Protein AF-A0A4Q4D583-F1 (afdb_monomer_lite)

Sequence (291 aa):
MTTRAPAHPLGPVGSALDVLRRILGAGERWLMTDQHGLHGAAAARALSGGAVLGILITNFRQRDLLFGPASVWNKPMQDVALYWPPHLTASLGSTAFLFFYCAVILFALGWTLGWRSKITGPLMLVGNVAIIERIPVLGDQGDNILRVGLMLLMLMNVTEVWSLDARRRARHAPVTVEGAPSRGERVRAVLANAWHGQPVLPRWLANAVHNLGYLMLGFQLVLIYFSAGMFKTQGPLWQHGTGIYYPLQLQEYRPFPALTDLLVYSGIVVNVATYLTVFAQLIFPVALFLH

Secondary structure (DSSP, 8-state):
---PPP-----HHHHHHHHHHHHHHHHHHHHHSS---HHHHHHHHHHHHHHHHHHHHHTGGGHHHHTSTTGGGGHHHHTT--PSSTTTTTT--HHHHHHHHHHHHHHHHHHHHTSSHHHHHHHHHHHHHHHHTT-TTT--HHHHHHHHHHHHHHHS-TTSSSSHHHHHHHHSPPPPSTT-SSHHHHHHHHHHHHHHT---S-HHHHHHHHHHHHHHHHHHHHHHHHHHHHHHHHSHHHHTT-TTTTGGGSGGG-SSHHHHHHHHH-HHHHHHHHHHHHHHHHHHHHHHH--

Structure (mmCIF, N/CA/C/O backbone):
data_AF-A0A4Q4D583-F1
#
_entry.id   AF-A0A4Q4D583-F1
#
loop_
_atom_site.group_PDB
_atom_site.id
_atom_site.type_symbol
_atom_site.label_atom_id
_atom_site.label_alt_id
_atom_site.label_comp_id
_atom_site.label_asym_id
_atom_site.label_entity_id
_atom_site.label_seq_id
_atom_site.pdbx_PDB_ins_code
_atom_site.Cartn_x
_atom_site.Cartn_y
_atom_site.Cartn_z
_atom_site.occupancy
_atom_site.B_iso_or_equiv
_atom_site.auth_seq_id
_atom_site.auth_comp_id
_atom_site.auth_asym_id
_atom_site.auth_atom_id
_atom_site.pdbx_PDB_model_num
ATOM 1 N N . MET A 1 1 ? -65.382 -3.288 7.106 1.00 43.44 1 MET A N 1
ATOM 2 C CA . MET A 1 1 ? -64.906 -3.327 5.707 1.00 43.44 1 MET A CA 1
ATOM 3 C C . MET A 1 1 ? -64.415 -1.936 5.335 1.00 43.44 1 MET A C 1
ATOM 5 O O . MET A 1 1 ? -65.229 -1.079 5.032 1.00 43.44 1 MET A O 1
ATOM 9 N N . THR A 1 2 ? -63.113 -1.678 5.439 1.00 43.91 2 THR A N 1
ATOM 10 C CA . THR A 1 2 ? -62.490 -0.422 4.997 1.00 43.91 2 THR A CA 1
ATOM 11 C C . THR A 1 2 ? -61.684 -0.718 3.738 1.00 43.91 2 THR A C 1
ATOM 13 O O . THR A 1 2 ? -60.670 -1.412 3.759 1.00 43.91 2 THR A O 1
ATOM 16 N N . THR A 1 3 ? -62.213 -0.263 2.610 1.00 50.69 3 THR A N 1
ATOM 17 C CA . THR A 1 3 ? -61.646 -0.420 1.272 1.00 50.69 3 THR A CA 1
ATOM 18 C C . THR A 1 3 ? -60.332 0.353 1.169 1.00 50.69 3 THR A C 1
ATOM 20 O O . THR A 1 3 ? -60.322 1.581 1.242 1.00 50.69 3 THR A O 1
ATOM 23 N N . ARG A 1 4 ? -59.211 -0.358 1.000 1.00 47.22 4 ARG A N 1
ATOM 24 C CA . ARG A 1 4 ? -57.927 0.236 0.596 1.00 47.22 4 ARG A CA 1
ATOM 25 C C . ARG A 1 4 ? -58.101 0.814 -0.811 1.00 47.22 4 ARG A C 1
ATOM 27 O O . ARG A 1 4 ? -58.379 0.063 -1.742 1.00 47.22 4 ARG A O 1
ATOM 34 N N . ALA A 1 5 ? -57.961 2.129 -0.954 1.00 48.88 5 ALA A N 1
ATOM 35 C CA . ALA A 1 5 ? -57.930 2.780 -2.259 1.00 48.88 5 ALA A CA 1
ATOM 36 C C . ALA A 1 5 ? -56.753 2.231 -3.099 1.00 48.88 5 ALA A C 1
ATOM 38 O O . ALA A 1 5 ? -55.678 1.989 -2.537 1.00 48.88 5 ALA A O 1
ATOM 39 N N . PRO A 1 6 ? -56.926 2.016 -4.417 1.00 50.97 6 PRO A N 1
ATOM 40 C CA . PRO A 1 6 ? -55.841 1.576 -5.284 1.00 50.97 6 PRO A CA 1
ATOM 41 C C . PRO A 1 6 ? -54.772 2.671 -5.355 1.00 50.97 6 PRO A C 1
ATOM 43 O O . PRO A 1 6 ? -55.079 3.841 -5.584 1.00 50.97 6 PRO A O 1
ATOM 46 N N . ALA A 1 7 ? -53.512 2.294 -5.126 1.00 58.47 7 ALA A N 1
ATOM 47 C CA . ALA A 1 7 ? -52.377 3.192 -5.279 1.00 58.47 7 ALA A CA 1
ATOM 48 C C . ALA A 1 7 ? -52.363 3.728 -6.717 1.00 58.47 7 ALA A C 1
ATOM 50 O O . ALA A 1 7 ? -52.211 2.957 -7.666 1.00 58.47 7 ALA A O 1
ATOM 51 N N . HIS A 1 8 ? -52.560 5.038 -6.877 1.00 60.09 8 HIS A N 1
ATOM 52 C CA . HIS A 1 8 ? -52.410 5.698 -8.168 1.00 60.09 8 HIS A CA 1
ATOM 53 C C . HIS A 1 8 ? -51.009 5.387 -8.722 1.00 60.09 8 HIS A C 1
ATOM 55 O O . HIS A 1 8 ? -50.031 5.579 -7.992 1.00 60.09 8 HIS A O 1
ATOM 61 N N . PRO A 1 9 ? -50.879 4.920 -9.978 1.00 59.09 9 PRO A N 1
ATOM 62 C CA . PRO A 1 9 ? -49.575 4.744 -10.594 1.00 59.09 9 PRO A CA 1
ATOM 63 C C . PRO A 1 9 ? -48.894 6.110 -10.638 1.00 59.09 9 PRO A C 1
ATOM 65 O O . PRO A 1 9 ? -49.380 7.050 -11.270 1.00 59.09 9 PRO A O 1
ATOM 68 N N . LEU A 1 10 ? -47.796 6.230 -9.893 1.00 58.97 10 LEU A N 1
ATOM 69 C CA . LEU A 1 10 ? -46.941 7.403 -9.911 1.00 58.97 10 LEU A CA 1
ATOM 70 C C . LEU A 1 10 ? -46.548 7.674 -11.369 1.00 58.97 10 LEU A C 1
ATOM 72 O O . LEU A 1 10 ? -46.099 6.766 -12.067 1.00 58.97 10 LEU A O 1
ATOM 76 N N . GLY A 1 11 ? -46.727 8.913 -11.836 1.00 69.75 11 GLY A N 1
ATOM 77 C CA . GLY A 1 11 ? -46.258 9.316 -13.163 1.00 69.75 11 GLY A CA 1
ATOM 78 C C . GLY A 1 11 ? -44.756 9.029 -13.349 1.00 69.75 11 GLY A C 1
ATOM 79 O O . GLY A 1 11 ? -44.057 8.733 -12.377 1.00 69.75 11 GLY A O 1
ATOM 80 N N . PRO A 1 12 ? -44.210 9.158 -14.571 1.00 70.56 12 PRO A N 1
ATOM 81 C CA . PRO A 1 12 ? -42.823 8.785 -14.887 1.00 70.56 12 PRO A CA 1
ATOM 82 C C . PRO A 1 12 ? -41.777 9.396 -13.932 1.00 70.56 12 PRO A C 1
ATOM 84 O O . PRO A 1 12 ? -40.790 8.747 -13.592 1.00 70.56 12 PRO A O 1
ATOM 87 N N . VAL A 1 13 ? -42.038 10.601 -13.411 1.00 70.62 13 VAL A N 1
ATOM 88 C CA . VAL A 1 13 ? -41.204 11.271 -12.397 1.00 70.62 13 VAL A CA 1
ATOM 89 C C . VAL A 1 13 ? -41.208 10.540 -11.047 1.00 70.62 13 VAL A C 1
ATOM 91 O O . VAL A 1 13 ? -40.157 10.391 -10.430 1.00 70.62 13 VAL A O 1
ATOM 94 N N . GLY A 1 14 ? -42.357 10.041 -10.581 1.00 74.19 14 GLY A N 1
ATOM 95 C CA . GLY A 1 14 ? -42.431 9.298 -9.321 1.00 74.19 14 GLY A CA 1
ATOM 96 C C . GLY A 1 14 ? -41.784 7.913 -9.420 1.00 74.19 14 GLY A C 1
ATOM 97 O O . GLY A 1 14 ? -41.085 7.509 -8.497 1.00 74.19 14 GLY A O 1
ATOM 98 N N . SER A 1 15 ? -41.876 7.254 -10.583 1.00 81.31 15 SER A N 1
ATOM 99 C CA . SER A 1 15 ? -41.117 6.024 -10.852 1.00 81.31 15 SER A CA 1
ATOM 100 C C . SER A 1 15 ? -39.600 6.262 -10.837 1.00 81.31 15 SER A C 1
ATOM 102 O O . SER A 1 15 ? -38.858 5.439 -10.303 1.00 81.31 15 SER A O 1
ATOM 104 N N . ALA A 1 16 ? -39.120 7.379 -11.395 1.00 80.94 16 ALA A N 1
ATOM 105 C CA . ALA A 1 16 ? -37.697 7.726 -11.372 1.00 80.94 16 ALA A CA 1
ATOM 106 C C . ALA A 1 16 ? -37.194 8.026 -9.947 1.00 80.94 16 ALA A C 1
ATOM 108 O O . ALA A 1 16 ? -36.126 7.555 -9.553 1.00 80.94 16 ALA A O 1
ATOM 109 N N . LEU A 1 17 ? -37.981 8.754 -9.146 1.00 87.31 17 LEU A N 1
ATOM 110 C CA . LEU A 1 17 ? -37.662 9.033 -7.741 1.00 87.31 17 LEU A CA 1
ATOM 111 C C . LEU A 1 17 ? -37.644 7.761 -6.885 1.00 87.31 17 LEU A C 1
ATOM 113 O O . LEU A 1 17 ? -36.792 7.632 -6.007 1.00 87.31 17 LEU A O 1
ATOM 117 N N . ASP A 1 18 ? -38.530 6.803 -7.151 1.00 87.75 18 ASP A N 1
ATOM 118 C CA . ASP A 1 18 ? -38.540 5.519 -6.449 1.00 87.75 18 ASP A CA 1
ATOM 119 C C . ASP A 1 18 ? -37.316 4.667 -6.789 1.00 87.75 18 ASP A C 1
ATOM 121 O O . ASP A 1 18 ? -36.720 4.062 -5.895 1.00 87.75 18 ASP A O 1
ATOM 125 N N . VAL A 1 19 ? -36.893 4.650 -8.057 1.00 86.81 19 VAL A N 1
ATOM 126 C CA . VAL A 1 19 ? -35.637 4.003 -8.468 1.00 86.81 19 VAL A CA 1
ATOM 127 C C . VAL A 1 19 ? -34.448 4.663 -7.770 1.00 86.81 19 VAL A C 1
ATOM 129 O O . VAL A 1 19 ? -33.630 3.961 -7.176 1.00 86.81 19 VAL A O 1
ATOM 132 N N . LEU A 1 20 ? -34.387 5.997 -7.747 1.00 89.44 20 LEU A N 1
ATOM 133 C CA . LEU A 1 20 ? -33.326 6.736 -7.062 1.00 89.44 20 LEU A CA 1
ATOM 134 C C . LEU A 1 20 ? -33.288 6.413 -5.561 1.00 89.44 20 LEU A C 1
ATOM 136 O O . LEU A 1 20 ? -32.229 6.103 -5.024 1.00 89.44 20 LEU A O 1
ATOM 140 N N . ARG A 1 21 ? -34.439 6.416 -4.880 1.00 91.69 21 ARG A N 1
ATOM 141 C CA . ARG A 1 21 ? -34.541 6.064 -3.453 1.00 91.69 21 ARG A CA 1
ATOM 142 C C . ARG A 1 21 ? -34.115 4.627 -3.180 1.00 91.69 21 ARG A C 1
ATOM 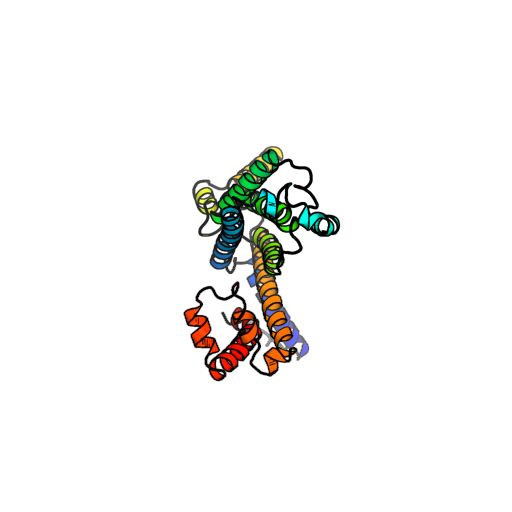144 O O . ARG A 1 21 ? -33.461 4.372 -2.173 1.00 91.69 21 ARG A O 1
ATOM 151 N N . ARG A 1 22 ? -34.451 3.688 -4.069 1.00 91.00 22 ARG A N 1
ATOM 152 C CA . ARG A 1 22 ? -34.004 2.291 -3.962 1.00 91.00 22 ARG A CA 1
ATOM 153 C C . ARG A 1 22 ? -32.491 2.178 -4.092 1.00 91.00 22 ARG A C 1
ATOM 155 O O . ARG A 1 22 ? -31.889 1.483 -3.280 1.00 91.00 22 ARG A O 1
ATOM 162 N N . ILE A 1 23 ? -31.893 2.870 -5.063 1.00 90.25 23 ILE A N 1
ATOM 163 C CA . ILE A 1 23 ? -30.439 2.892 -5.273 1.00 90.25 23 ILE A CA 1
ATOM 164 C C . ILE A 1 23 ? -29.738 3.525 -4.070 1.00 90.25 23 ILE A C 1
ATOM 166 O O . ILE A 1 23 ? -28.832 2.917 -3.509 1.00 90.25 23 ILE A O 1
ATOM 170 N N . LEU A 1 24 ? -30.192 4.699 -3.625 1.00 90.62 24 LEU A N 1
ATOM 171 C CA . LEU A 1 24 ? -29.626 5.389 -2.464 1.00 90.62 24 LEU A CA 1
ATOM 172 C C . LEU A 1 24 ? -29.742 4.542 -1.194 1.00 90.62 24 LEU A C 1
ATOM 174 O O . LEU A 1 24 ? -28.753 4.366 -0.492 1.00 90.62 24 LEU A O 1
ATOM 178 N N . GLY A 1 25 ? -30.908 3.943 -0.939 1.00 90.38 25 GLY A N 1
ATOM 179 C CA . GLY A 1 25 ? -31.104 3.069 0.216 1.00 90.38 25 GLY A CA 1
ATOM 180 C C . GLY A 1 25 ? -30.293 1.772 0.136 1.00 90.38 25 GLY A C 1
ATOM 181 O O . GLY A 1 25 ? -29.870 1.247 1.162 1.00 90.38 25 GLY A O 1
ATOM 182 N N . ALA A 1 26 ? -30.054 1.236 -1.064 1.00 89.12 26 ALA A N 1
ATOM 183 C CA . ALA A 1 26 ? -29.147 0.105 -1.248 1.00 89.12 26 ALA A CA 1
ATOM 184 C C . ALA A 1 26 ? -27.693 0.504 -0.965 1.00 89.12 26 ALA A C 1
ATOM 186 O O . ALA A 1 26 ? -27.006 -0.220 -0.248 1.00 89.12 26 ALA A O 1
ATOM 187 N N . GLY A 1 27 ? -27.258 1.667 -1.457 1.00 88.88 27 GLY A N 1
ATOM 188 C CA . GLY A 1 27 ? -25.930 2.217 -1.194 1.00 88.88 27 GLY A CA 1
ATOM 189 C C . GLY A 1 27 ? -25.696 2.510 0.287 1.00 88.88 27 GLY A C 1
ATOM 190 O O . GLY A 1 27 ? -24.664 2.127 0.825 1.00 88.88 27 GLY A O 1
ATOM 191 N N . GLU A 1 28 ? -26.669 3.110 0.974 1.00 91.19 28 GLU A N 1
ATOM 192 C CA . GLU A 1 28 ? -26.612 3.362 2.419 1.00 91.19 28 GLU A CA 1
ATOM 193 C C . GLU A 1 28 ? -26.471 2.058 3.209 1.00 91.19 28 GLU A C 1
ATOM 195 O O . GLU A 1 28 ? -25.580 1.933 4.051 1.00 91.19 28 GLU A O 1
ATOM 200 N N . ARG A 1 29 ? -27.301 1.053 2.899 1.00 90.75 29 ARG A N 1
ATOM 201 C CA . ARG A 1 29 ? -27.217 -0.258 3.554 1.00 90.75 29 ARG A CA 1
ATOM 202 C C . ARG A 1 29 ? -25.874 -0.929 3.301 1.00 90.75 29 ARG A C 1
ATOM 204 O O . ARG A 1 29 ? -25.269 -1.404 4.258 1.00 90.75 29 ARG A O 1
ATOM 211 N N . TRP A 1 30 ? -25.402 -0.943 2.057 1.00 92.38 30 TRP A N 1
ATOM 212 C CA . TRP A 1 30 ? -24.101 -1.511 1.7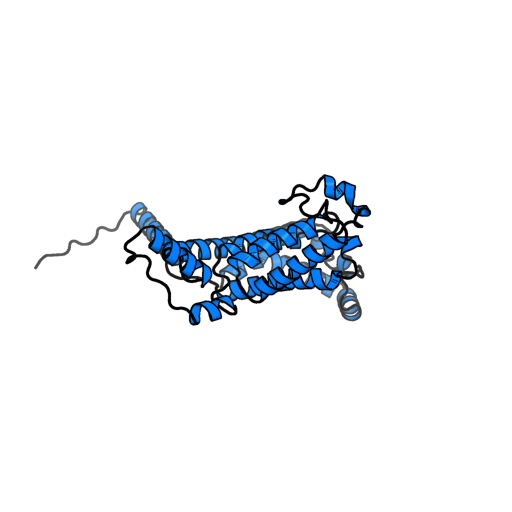08 1.00 92.38 30 TRP A CA 1
ATOM 213 C C . TRP A 1 30 ? -22.964 -0.799 2.451 1.00 92.38 30 TRP A C 1
ATOM 215 O O . TRP A 1 30 ? -22.067 -1.437 2.988 1.00 92.38 30 TRP A O 1
ATOM 225 N N . LEU A 1 31 ? -23.032 0.530 2.563 1.00 91.88 31 LEU A N 1
ATOM 226 C CA . LEU A 1 31 ? -21.994 1.321 3.212 1.00 91.88 31 LEU A CA 1
ATOM 227 C C . LEU A 1 31 ? -21.984 1.143 4.738 1.00 91.88 31 LEU A C 1
ATOM 229 O O . LEU A 1 31 ? -20.905 1.082 5.323 1.00 91.88 31 LEU A O 1
ATOM 233 N N . MET A 1 32 ? -23.148 1.072 5.389 1.00 92.62 32 MET A N 1
ATOM 234 C CA . MET A 1 32 ? -23.251 1.186 6.851 1.00 92.62 32 MET A CA 1
ATOM 235 C C . MET A 1 32 ? -23.501 -0.133 7.599 1.00 92.62 32 MET A C 1
ATOM 237 O O . MET A 1 32 ? -23.255 -0.183 8.807 1.00 92.62 32 MET A O 1
ATOM 241 N N . THR A 1 33 ? -23.985 -1.190 6.941 1.00 89.38 33 THR A N 1
ATOM 242 C CA . THR A 1 33 ? -24.481 -2.394 7.645 1.00 89.38 33 THR A CA 1
ATOM 243 C C . THR A 1 33 ? -23.373 -3.393 7.955 1.00 89.38 33 THR A C 1
ATOM 245 O O . THR A 1 33 ? -23.144 -3.697 9.124 1.00 89.38 33 THR A O 1
ATOM 248 N N . ASP A 1 34 ? -22.656 -3.847 6.927 1.00 89.38 34 ASP A N 1
ATOM 249 C CA . ASP A 1 34 ? -21.635 -4.891 7.026 1.00 89.38 34 ASP A CA 1
ATOM 250 C C . ASP A 1 34 ? -20.301 -4.409 6.459 1.00 89.38 34 ASP A C 1
ATOM 252 O O . ASP A 1 34 ? -20.247 -3.493 5.643 1.00 89.38 34 ASP A O 1
ATOM 256 N N . GLN A 1 35 ? -19.204 -5.020 6.907 1.00 92.00 35 GLN A N 1
ATOM 257 C CA . GLN A 1 35 ? -17.867 -4.740 6.384 1.00 92.00 35 GLN A CA 1
ATOM 258 C C . GLN A 1 35 ? -17.541 -5.671 5.213 1.00 92.00 35 GLN A C 1
ATOM 260 O O . GLN A 1 35 ? -17.638 -6.893 5.341 1.00 92.00 35 GLN A O 1
ATOM 265 N N . HIS A 1 36 ? -17.107 -5.105 4.088 1.00 91.75 36 HIS A N 1
ATOM 266 C CA . HIS A 1 36 ? -16.815 -5.856 2.867 1.00 91.75 36 HIS A CA 1
ATOM 267 C C . HIS A 1 36 ? -15.307 -6.051 2.637 1.00 91.75 36 HIS A C 1
ATOM 269 O O . HIS A 1 36 ? -14.484 -5.194 2.937 1.00 91.75 36 HIS A O 1
ATOM 275 N N . GLY A 1 37 ? -14.919 -7.202 2.078 1.00 92.94 37 GLY A N 1
ATOM 276 C CA . GLY A 1 37 ? -13.531 -7.431 1.656 1.00 92.94 37 GLY A CA 1
ATOM 277 C C . GLY A 1 37 ? -12.511 -7.614 2.790 1.00 92.94 37 GLY A C 1
ATOM 278 O O . GLY A 1 37 ? -11.319 -7.415 2.568 1.00 92.94 37 GLY A O 1
ATOM 279 N N . LEU A 1 38 ? -12.936 -8.033 3.989 1.00 95.31 38 LEU A N 1
ATOM 280 C CA . LEU A 1 38 ? -12.068 -8.183 5.173 1.00 95.31 38 LEU A CA 1
ATOM 281 C C . LEU A 1 38 ? -10.830 -9.070 4.940 1.00 95.31 38 LEU A C 1
ATOM 283 O O . LEU A 1 38 ? -9.729 -8.731 5.374 1.00 95.31 38 LEU A O 1
ATOM 287 N N . HIS A 1 39 ? -10.989 -10.186 4.223 1.00 95.56 39 HIS A N 1
ATOM 288 C CA . HIS A 1 39 ? -9.875 -11.078 3.879 1.00 95.56 39 HIS A CA 1
ATOM 289 C C . HIS A 1 39 ? -8.895 -10.416 2.906 1.00 95.56 39 HIS A C 1
ATOM 291 O O . HIS A 1 39 ? -7.684 -10.489 3.107 1.00 95.56 39 HIS A O 1
ATOM 297 N N . GLY A 1 40 ? -9.415 -9.708 1.897 1.00 94.69 40 GLY A N 1
ATOM 298 C CA . GLY A 1 40 ? -8.601 -8.925 0.969 1.00 94.69 40 GLY A CA 1
ATOM 299 C C . GLY A 1 40 ? -7.838 -7.810 1.685 1.00 94.69 40 GLY A C 1
ATOM 300 O O . GLY A 1 40 ? -6.645 -7.642 1.460 1.00 94.69 40 GLY A O 1
ATOM 301 N N . ALA A 1 41 ? -8.482 -7.112 2.623 1.00 95.88 41 ALA A N 1
ATOM 302 C CA . ALA A 1 41 ? -7.854 -6.078 3.443 1.00 95.88 41 ALA A CA 1
ATOM 303 C C . ALA A 1 41 ? -6.727 -6.640 4.332 1.00 95.88 41 ALA A C 1
ATOM 305 O O . ALA A 1 41 ? -5.655 -6.039 4.440 1.00 95.88 41 ALA A O 1
ATOM 306 N N . ALA A 1 42 ? -6.931 -7.813 4.939 1.00 97.00 42 ALA A N 1
ATOM 307 C CA . ALA A 1 42 ? -5.904 -8.489 5.729 1.00 97.00 42 ALA A CA 1
ATOM 308 C C . ALA A 1 42 ? -4.730 -8.979 4.868 1.00 97.00 42 ALA A C 1
ATOM 310 O O . ALA A 1 42 ? -3.575 -8.828 5.272 1.00 97.00 42 ALA A O 1
ATOM 311 N N . ALA A 1 43 ? -5.009 -9.517 3.677 1.00 97.06 43 ALA A N 1
ATOM 312 C CA . ALA A 1 43 ? -3.983 -9.903 2.713 1.00 97.06 43 ALA A CA 1
ATOM 313 C C . ALA A 1 43 ? -3.186 -8.682 2.230 1.00 97.06 43 ALA A C 1
ATOM 315 O O . ALA A 1 43 ? -1.961 -8.701 2.275 1.00 97.06 43 ALA A O 1
ATOM 316 N N . ALA A 1 44 ? -3.859 -7.587 1.868 1.00 96.44 44 ALA A N 1
ATOM 317 C CA . ALA A 1 44 ? -3.225 -6.337 1.455 1.00 96.44 44 ALA A CA 1
ATOM 318 C C . ALA A 1 44 ? -2.330 -5.750 2.558 1.00 96.44 44 ALA A C 1
ATOM 320 O O . ALA A 1 44 ? -1.221 -5.297 2.277 1.00 96.44 44 ALA A O 1
ATOM 321 N N . ARG A 1 45 ? -2.749 -5.818 3.830 1.00 97.44 45 ARG A N 1
ATOM 322 C CA . ARG A 1 45 ? -1.900 -5.462 4.980 1.00 97.44 45 ARG A CA 1
ATOM 323 C C . ARG A 1 45 ? -0.641 -6.330 5.049 1.00 97.44 45 ARG A C 1
ATOM 325 O O . ARG A 1 45 ? 0.454 -5.793 5.186 1.00 97.44 45 ARG A O 1
ATOM 332 N N . ALA A 1 46 ? -0.784 -7.652 4.967 1.00 97.69 46 ALA A N 1
ATOM 333 C CA . ALA A 1 46 ? 0.353 -8.567 5.041 1.00 97.69 46 ALA A CA 1
ATOM 334 C C . ALA A 1 46 ? 1.321 -8.381 3.859 1.00 97.69 46 ALA A C 1
ATOM 336 O O . ALA A 1 46 ? 2.527 -8.305 4.071 1.00 97.69 46 ALA A O 1
ATOM 337 N N . LEU A 1 47 ? 0.800 -8.240 2.638 1.00 97.00 47 LEU A N 1
ATOM 338 C CA . LEU A 1 47 ? 1.591 -8.034 1.423 1.00 97.00 47 LEU A CA 1
ATOM 339 C C . LEU A 1 47 ? 2.310 -6.683 1.423 1.00 97.00 47 LEU A C 1
ATOM 341 O O . LEU A 1 47 ? 3.502 -6.640 1.147 1.00 97.00 47 LEU A O 1
ATOM 345 N N . SER A 1 48 ? 1.622 -5.593 1.779 1.00 96.62 48 SER A N 1
ATOM 346 C CA . SER A 1 48 ? 2.244 -4.262 1.862 1.00 96.62 48 SER A CA 1
ATOM 347 C C . SER A 1 48 ? 3.343 -4.208 2.923 1.00 96.62 48 SER A C 1
ATOM 349 O O . SER A 1 48 ? 4.426 -3.695 2.660 1.00 96.62 48 SER A O 1
ATOM 351 N N . GLY A 1 49 ? 3.103 -4.796 4.099 1.00 97.12 49 GLY A N 1
ATOM 352 C CA . GLY A 1 49 ? 4.127 -4.926 5.131 1.00 97.12 49 GLY A CA 1
ATOM 353 C C . GLY A 1 49 ? 5.304 -5.778 4.680 1.00 97.12 49 GLY A C 1
ATOM 354 O O . GLY A 1 49 ? 6.445 -5.358 4.838 1.00 97.12 49 GLY A O 1
ATOM 355 N N . GLY A 1 50 ? 5.023 -6.932 4.072 1.00 97.50 50 GLY A N 1
ATOM 356 C CA . GLY A 1 50 ? 6.027 -7.852 3.550 1.00 97.50 50 GLY A CA 1
ATOM 357 C C . GLY A 1 50 ? 6.879 -7.238 2.441 1.00 97.50 50 GLY A C 1
ATOM 358 O O . GLY A 1 50 ? 8.083 -7.465 2.426 1.00 97.50 50 GLY A O 1
ATOM 359 N N . ALA A 1 51 ? 6.293 -6.417 1.566 1.00 95.44 51 ALA A N 1
ATOM 360 C CA . ALA A 1 51 ? 7.019 -5.690 0.527 1.00 95.44 51 ALA A CA 1
ATOM 361 C C . ALA A 1 51 ? 8.028 -4.700 1.130 1.00 95.44 51 ALA A C 1
ATOM 363 O O . ALA A 1 51 ? 9.210 -4.756 0.793 1.00 95.44 51 ALA A O 1
ATOM 364 N N . VAL A 1 52 ? 7.595 -3.867 2.087 1.00 95.62 52 VAL A N 1
ATOM 365 C CA . VAL A 1 52 ? 8.489 -2.945 2.817 1.00 95.62 52 VAL A CA 1
ATOM 366 C C . VAL A 1 52 ? 9.588 -3.725 3.540 1.00 95.62 52 VAL A C 1
ATOM 368 O O . VAL A 1 52 ? 10.765 -3.391 3.438 1.00 95.62 52 VAL A O 1
ATOM 371 N N . LEU A 1 53 ? 9.226 -4.805 4.235 1.00 97.06 53 LEU A N 1
ATOM 372 C CA . LEU A 1 53 ? 10.172 -5.681 4.930 1.00 97.06 53 LEU A CA 1
ATOM 373 C C . LEU A 1 53 ? 11.212 -6.273 3.974 1.00 97.06 53 LEU A C 1
ATOM 375 O O . LEU A 1 53 ? 12.402 -6.256 4.281 1.00 97.06 53 LEU A O 1
ATOM 379 N N . GLY A 1 54 ? 10.761 -6.772 2.823 1.00 95.56 54 GLY A N 1
ATOM 380 C CA . GLY A 1 54 ? 11.598 -7.347 1.779 1.00 95.56 54 GLY A CA 1
ATOM 381 C C . GLY A 1 54 ? 12.625 -6.339 1.288 1.00 95.56 54 GLY A C 1
ATOM 382 O O . GLY A 1 54 ? 13.818 -6.608 1.396 1.00 95.56 54 GLY A O 1
ATOM 383 N N . ILE A 1 55 ? 12.173 -5.153 0.866 1.00 93.00 55 ILE A N 1
ATOM 384 C CA . ILE A 1 55 ? 13.046 -4.062 0.410 1.00 93.00 55 ILE A CA 1
ATOM 385 C C . ILE A 1 55 ? 14.076 -3.706 1.487 1.00 93.00 55 ILE A C 1
ATOM 387 O O . ILE A 1 55 ? 15.265 -3.579 1.192 1.00 93.00 55 ILE A O 1
ATOM 391 N N . LEU A 1 56 ? 13.656 -3.569 2.746 1.00 95.06 56 LEU A N 1
ATOM 392 C CA . LEU A 1 56 ? 14.570 -3.168 3.812 1.00 95.06 56 LEU A CA 1
ATOM 393 C C . LEU A 1 56 ? 15.596 -4.262 4.147 1.00 95.06 56 LEU A C 1
ATOM 395 O O . LEU A 1 56 ? 16.771 -3.957 4.370 1.00 95.06 56 LEU A O 1
ATOM 399 N N . ILE A 1 57 ? 15.193 -5.532 4.166 1.00 96.81 57 ILE A N 1
ATOM 400 C CA . ILE A 1 57 ? 16.097 -6.650 4.465 1.00 96.81 57 ILE A CA 1
ATOM 401 C C . ILE A 1 57 ? 17.097 -6.866 3.330 1.00 96.81 57 ILE A C 1
ATOM 403 O O . ILE A 1 57 ? 18.296 -6.974 3.596 1.00 96.81 57 ILE A O 1
ATOM 407 N N . THR A 1 58 ? 16.646 -6.898 2.073 1.00 94.88 58 THR A N 1
ATOM 408 C CA . THR A 1 58 ? 17.530 -7.144 0.921 1.00 94.88 58 THR A CA 1
ATOM 409 C C . THR A 1 58 ? 18.594 -6.062 0.790 1.00 94.88 58 THR A C 1
ATOM 411 O O . THR A 1 58 ? 19.728 -6.343 0.411 1.00 94.88 58 THR A O 1
ATOM 414 N N . ASN A 1 59 ? 18.258 -4.829 1.170 1.00 94.00 59 ASN A N 1
ATOM 415 C CA . ASN A 1 59 ? 19.150 -3.679 1.079 1.00 94.00 59 ASN A CA 1
ATOM 416 C C . ASN A 1 59 ? 19.921 -3.378 2.373 1.00 94.00 59 ASN A C 1
ATOM 418 O O . ASN A 1 59 ? 20.671 -2.406 2.422 1.00 94.00 59 ASN A O 1
ATOM 422 N N . PHE A 1 60 ? 19.812 -4.211 3.414 1.00 95.69 60 PHE A N 1
ATOM 423 C CA . PHE A 1 60 ? 20.365 -3.909 4.740 1.00 95.69 60 PHE A CA 1
ATOM 424 C C . PHE A 1 60 ? 21.878 -3.630 4.734 1.00 95.69 60 PHE A C 1
ATOM 426 O O . PHE A 1 60 ? 22.362 -2.751 5.454 1.00 95.69 60 PHE A O 1
ATOM 433 N N . ARG A 1 61 ? 22.639 -4.362 3.906 1.00 95.25 61 ARG A N 1
ATOM 434 C CA . ARG A 1 61 ? 24.099 -4.189 3.780 1.00 95.25 61 ARG A CA 1
ATOM 435 C C . ARG A 1 61 ? 24.480 -2.872 3.109 1.00 95.25 61 ARG A C 1
ATOM 437 O O . ARG A 1 61 ? 25.461 -2.258 3.506 1.00 95.25 61 ARG A O 1
ATOM 444 N N . GLN A 1 62 ? 23.687 -2.437 2.135 1.00 93.25 62 GLN A N 1
ATOM 445 C CA . GLN A 1 62 ? 23.922 -1.233 1.336 1.00 93.25 62 GLN A CA 1
ATOM 446 C C . GLN A 1 62 ? 23.082 -0.029 1.787 1.00 93.25 62 GLN A C 1
ATOM 448 O O . GLN A 1 62 ? 23.065 1.003 1.121 1.00 93.25 62 GLN A O 1
ATOM 453 N N . ARG A 1 63 ? 22.418 -0.127 2.947 1.00 93.50 63 ARG A N 1
ATOM 454 C CA . ARG A 1 63 ? 21.491 0.890 3.466 1.00 93.50 63 ARG A CA 1
ATOM 455 C C . ARG A 1 63 ? 22.101 2.289 3.540 1.00 93.50 63 ARG A C 1
ATOM 457 O O . ARG A 1 63 ? 21.399 3.251 3.274 1.00 93.50 63 ARG A O 1
ATOM 464 N N . ASP A 1 64 ? 23.383 2.405 3.895 1.00 91.94 64 ASP A N 1
ATOM 465 C CA . ASP A 1 64 ? 24.029 3.706 4.089 1.00 91.94 64 ASP A CA 1
ATOM 466 C C . ASP A 1 64 ? 24.309 4.391 2.748 1.00 91.94 64 ASP A C 1
ATOM 468 O O . ASP A 1 64 ? 24.148 5.605 2.641 1.00 91.94 64 ASP A O 1
ATOM 472 N N . LEU A 1 65 ? 24.662 3.600 1.729 1.00 91.12 65 LEU A N 1
ATOM 473 C CA . LEU A 1 65 ? 24.886 4.058 0.359 1.00 91.12 65 LEU A CA 1
ATOM 474 C C . LEU A 1 65 ? 23.573 4.437 -0.328 1.00 91.12 65 LEU A C 1
ATOM 476 O O . LEU A 1 65 ? 23.518 5.438 -1.035 1.00 91.12 65 LEU A O 1
ATOM 480 N N . LEU A 1 66 ? 22.530 3.632 -0.127 1.00 88.75 66 LEU A N 1
ATOM 481 C CA . LEU A 1 66 ? 21.224 3.848 -0.737 1.00 88.75 66 LEU A CA 1
ATOM 482 C C . LEU A 1 66 ? 20.453 4.952 -0.008 1.00 88.75 66 LEU A C 1
ATOM 484 O O . LEU A 1 66 ? 20.163 5.994 -0.579 1.00 88.75 66 LEU A O 1
ATOM 488 N N . PHE A 1 67 ? 20.152 4.751 1.269 1.00 88.62 67 PHE A N 1
ATOM 489 C CA . PHE A 1 67 ? 19.171 5.551 2.005 1.00 88.62 67 PHE A CA 1
ATOM 490 C C . PHE A 1 67 ? 19.769 6.372 3.148 1.00 88.62 67 PHE A C 1
ATOM 492 O O . PHE A 1 67 ? 19.065 7.155 3.780 1.00 88.62 67 PHE A O 1
ATOM 499 N N . GLY A 1 68 ? 21.028 6.132 3.502 1.00 88.94 68 GLY A N 1
ATOM 500 C CA . GLY A 1 68 ? 21.652 6.697 4.690 1.00 88.94 68 GLY A CA 1
ATOM 501 C C . GLY A 1 68 ? 22.565 7.883 4.390 1.00 88.94 68 GLY A C 1
ATOM 502 O O . GLY A 1 68 ? 22.452 8.524 3.344 1.00 88.94 68 GLY A O 1
ATOM 503 N N . PRO A 1 69 ? 23.491 8.202 5.303 1.00 88.50 69 PRO A N 1
ATOM 504 C CA . PRO A 1 69 ? 24.349 9.384 5.193 1.00 88.50 69 PRO A CA 1
ATOM 505 C C . PRO A 1 69 ? 25.330 9.341 4.015 1.00 88.50 69 PRO A C 1
ATOM 507 O O . PRO A 1 69 ? 25.798 10.387 3.577 1.00 88.50 69 PRO A O 1
ATOM 510 N N . ALA A 1 70 ? 25.637 8.147 3.495 1.00 89.62 70 ALA A N 1
ATOM 511 C CA . ALA A 1 70 ? 26.528 7.969 2.350 1.00 89.62 70 ALA A CA 1
ATOM 512 C C . ALA A 1 70 ? 25.804 8.085 0.992 1.00 89.62 70 ALA A C 1
ATOM 514 O O . ALA A 1 70 ? 26.451 7.991 -0.050 1.00 89.62 70 ALA A O 1
ATOM 515 N N . SER A 1 71 ? 24.497 8.376 0.974 1.00 87.50 71 SER A N 1
ATOM 516 C CA . SER A 1 71 ? 23.699 8.633 -0.241 1.00 87.50 71 SER A CA 1
ATOM 517 C C . SER A 1 71 ? 23.961 10.004 -0.895 1.00 87.50 71 SER A C 1
ATOM 519 O O . SER A 1 71 ? 23.103 10.572 -1.569 1.00 87.50 71 SER A O 1
ATOM 521 N N . VAL A 1 72 ? 25.172 10.549 -0.724 1.00 84.50 72 VAL A N 1
ATOM 522 C CA . VAL A 1 72 ? 25.580 11.884 -1.205 1.00 84.50 72 VAL A CA 1
ATOM 523 C C . VAL A 1 72 ? 25.460 12.045 -2.720 1.00 84.50 72 VAL A C 1
ATOM 525 O O . VAL A 1 72 ? 25.252 13.154 -3.205 1.00 84.50 72 VAL A O 1
ATOM 528 N N . TRP A 1 73 ? 25.539 10.938 -3.459 1.00 85.94 73 TRP A N 1
ATOM 529 C CA . TRP A 1 73 ? 25.382 10.887 -4.911 1.00 85.94 73 TRP A CA 1
ATOM 530 C C . TRP A 1 73 ? 23.997 11.349 -5.381 1.00 85.94 73 TRP A C 1
ATOM 532 O O . TRP A 1 73 ? 23.859 11.800 -6.513 1.00 85.94 73 TRP A O 1
ATOM 542 N N . ASN A 1 74 ? 22.986 11.281 -4.511 1.00 84.12 74 ASN A N 1
ATOM 543 C CA . ASN A 1 74 ? 21.611 11.647 -4.828 1.00 84.12 74 ASN A CA 1
ATOM 544 C C . ASN A 1 74 ? 21.184 13.005 -4.234 1.00 84.12 74 ASN A C 1
ATOM 546 O O . ASN A 1 74 ? 20.021 13.401 -4.322 1.00 84.12 74 ASN A O 1
ATOM 550 N N . LYS A 1 75 ? 22.115 13.742 -3.616 1.00 84.06 75 LYS A N 1
ATOM 551 C CA . LYS A 1 75 ? 21.813 14.971 -2.869 1.00 84.06 75 LYS A CA 1
ATOM 552 C C . LYS A 1 75 ? 21.036 16.037 -3.665 1.00 84.06 75 LYS A C 1
ATOM 554 O O . LYS A 1 75 ? 20.049 16.525 -3.121 1.00 84.06 75 LYS A O 1
ATOM 559 N N . PRO A 1 76 ? 21.356 16.336 -4.943 1.00 86.00 76 PRO A N 1
ATOM 560 C CA . PRO A 1 76 ? 20.595 17.331 -5.705 1.00 86.00 76 PRO A CA 1
ATOM 561 C C . PRO A 1 76 ? 19.105 16.988 -5.839 1.00 86.00 76 PRO A C 1
ATOM 563 O O . PRO A 1 76 ? 18.266 17.881 -5.877 1.00 86.00 76 PRO A O 1
ATOM 566 N N . MET A 1 77 ? 18.764 15.696 -5.877 1.00 82.31 77 MET A N 1
ATOM 567 C CA . MET A 1 77 ? 17.382 15.226 -5.980 1.00 82.31 77 MET A CA 1
ATOM 568 C C . MET A 1 77 ? 16.701 15.150 -4.613 1.00 82.31 77 MET A C 1
ATOM 570 O O . MET A 1 77 ? 15.498 15.375 -4.523 1.00 82.31 77 MET A O 1
ATOM 574 N N . GLN A 1 78 ? 17.459 14.882 -3.546 1.00 81.38 78 GLN A N 1
ATOM 575 C CA . GLN A 1 78 ? 16.955 14.969 -2.171 1.00 81.38 78 GLN A CA 1
ATOM 576 C C . GLN A 1 78 ? 16.553 16.405 -1.805 1.00 81.38 78 GLN A C 1
ATOM 578 O O . GLN A 1 78 ? 15.549 16.593 -1.123 1.00 81.38 78 GLN A O 1
ATOM 583 N N . ASP A 1 79 ? 17.298 17.407 -2.278 1.00 81.00 79 ASP A N 1
ATOM 584 C CA . ASP A 1 79 ? 17.057 18.822 -1.963 1.00 81.00 79 ASP A CA 1
ATOM 585 C C . ASP A 1 79 ? 15.778 19.379 -2.620 1.00 81.00 79 ASP A C 1
ATOM 587 O O . ASP A 1 79 ? 15.227 20.378 -2.160 1.00 81.00 79 ASP A O 1
ATOM 591 N N . VAL A 1 80 ? 15.275 18.720 -3.670 1.00 79.69 80 VAL A N 1
ATOM 592 C CA . VAL A 1 80 ? 14.029 19.090 -4.370 1.00 79.69 80 VAL A CA 1
ATOM 593 C C . VAL A 1 80 ? 12.863 18.141 -4.071 1.00 79.69 80 VAL A C 1
ATOM 595 O O . VAL A 1 80 ? 11.792 18.276 -4.664 1.00 79.69 80 VAL A O 1
ATOM 598 N N . ALA A 1 81 ? 13.043 17.169 -3.172 1.00 75.00 81 ALA A N 1
ATOM 599 C CA . ALA A 1 81 ? 12.000 16.211 -2.824 1.00 75.00 81 ALA A CA 1
ATOM 600 C C . ALA A 1 81 ? 10.854 16.898 -2.055 1.00 75.00 81 ALA A C 1
ATOM 602 O O . ALA A 1 81 ? 11.054 17.483 -0.993 1.00 75.00 81 ALA A O 1
ATOM 603 N N . LEU A 1 82 ? 9.628 16.800 -2.579 1.00 74.38 82 LEU A N 1
ATOM 604 C CA . LEU A 1 82 ? 8.439 17.486 -2.040 1.00 74.38 82 LEU A CA 1
ATOM 605 C C . LEU A 1 82 ? 7.596 16.625 -1.084 1.00 74.38 82 LEU A C 1
ATOM 607 O O . LEU A 1 82 ? 6.522 17.042 -0.646 1.00 74.38 82 LEU A O 1
ATOM 611 N N . TYR A 1 83 ? 8.032 15.405 -0.780 1.00 73.88 83 TYR A N 1
ATOM 612 C CA . TYR A 1 83 ? 7.207 14.442 -0.061 1.00 73.88 83 TYR A CA 1
ATOM 613 C C . TYR A 1 83 ? 7.308 14.565 1.463 1.00 73.88 83 TYR A C 1
ATOM 615 O O . TYR A 1 83 ? 8.369 14.801 2.037 1.00 73.88 83 TYR A O 1
ATOM 623 N N . TRP A 1 84 ? 6.167 14.367 2.128 1.00 70.06 84 TRP A N 1
ATOM 624 C CA . TRP A 1 84 ? 6.034 14.464 3.580 1.00 70.06 84 TRP A CA 1
ATOM 625 C C . TRP A 1 84 ? 6.185 13.101 4.285 1.00 70.06 84 TRP A C 1
ATOM 627 O O . TRP A 1 84 ? 5.513 12.153 3.872 1.00 70.06 84 TRP A O 1
ATOM 637 N N . PRO A 1 85 ? 6.947 12.994 5.397 1.00 71.12 85 PRO A N 1
ATOM 638 C CA . PRO A 1 85 ? 7.670 14.071 6.078 1.00 71.12 85 PRO A CA 1
ATOM 639 C C . PRO A 1 85 ? 9.047 14.336 5.449 1.00 71.12 85 PRO A C 1
ATOM 641 O O . PRO A 1 85 ? 9.851 13.406 5.335 1.00 71.12 85 PRO A O 1
ATOM 644 N N . PRO A 1 86 ? 9.358 15.592 5.090 1.00 64.38 86 PRO A N 1
ATOM 645 C CA . PRO A 1 86 ? 10.615 15.903 4.436 1.00 64.38 86 PRO A CA 1
ATOM 646 C C . PRO A 1 86 ? 11.775 15.767 5.434 1.00 64.38 86 PRO A C 1
ATOM 648 O O . PRO A 1 86 ? 11.673 16.165 6.595 1.00 64.38 86 PRO A O 1
ATOM 651 N N . HIS A 1 87 ? 12.892 15.202 4.975 1.00 74.31 87 HIS A N 1
ATOM 652 C CA . HIS A 1 87 ? 14.197 15.242 5.650 1.00 74.31 87 HIS A CA 1
ATOM 653 C C . HIS A 1 87 ? 14.289 14.648 7.072 1.00 74.31 87 HIS A C 1
ATOM 655 O O . HIS A 1 87 ? 15.280 14.896 7.759 1.00 74.31 87 HIS A O 1
ATOM 661 N N . LEU A 1 88 ? 13.340 13.810 7.513 1.00 84.44 88 LEU A N 1
ATOM 662 C CA . LEU A 1 88 ? 13.357 13.212 8.862 1.00 84.44 88 LEU A CA 1
ATOM 663 C C . LEU A 1 88 ? 14.676 12.486 9.186 1.00 84.44 88 LEU A C 1
ATOM 665 O O . LEU A 1 88 ? 15.144 12.498 10.321 1.00 84.44 88 LEU A O 1
ATOM 669 N N . THR A 1 89 ? 15.282 11.853 8.181 1.00 85.81 89 THR A N 1
ATOM 670 C CA . THR A 1 89 ? 16.535 11.106 8.324 1.00 85.81 89 THR A CA 1
ATOM 671 C C . THR A 1 89 ? 17.766 11.902 7.876 1.00 85.81 89 THR A C 1
ATOM 673 O O . THR A 1 89 ? 18.888 11.435 8.069 1.00 85.81 89 THR A O 1
ATOM 676 N N . ALA A 1 90 ? 17.595 13.104 7.313 1.00 83.19 90 ALA A N 1
ATOM 677 C CA . ALA A 1 90 ? 18.652 13.840 6.616 1.00 83.19 90 ALA A CA 1
ATOM 678 C C . ALA A 1 90 ? 19.850 14.188 7.510 1.00 83.19 90 ALA A C 1
ATOM 680 O O . ALA A 1 90 ? 20.991 14.092 7.066 1.00 83.19 90 ALA A O 1
ATOM 681 N N . SER A 1 91 ? 19.589 14.540 8.769 1.00 85.06 91 SER A N 1
ATOM 682 C CA . SER A 1 91 ? 20.601 14.925 9.759 1.00 85.06 91 SER A CA 1
ATOM 683 C C . SER A 1 91 ? 21.169 13.754 10.566 1.00 85.06 91 SER A C 1
ATOM 685 O O . SER A 1 91 ? 22.083 13.948 11.367 1.00 85.06 91 SER A O 1
ATOM 687 N N . LEU A 1 92 ? 20.639 12.539 10.393 1.00 89.75 92 LEU A N 1
ATOM 688 C CA . LEU A 1 92 ? 21.095 11.380 11.154 1.00 89.75 92 LEU A CA 1
ATOM 689 C C . LEU A 1 92 ? 22.486 10.949 10.680 1.00 89.75 92 LEU A C 1
ATOM 691 O O . LEU A 1 92 ? 22.704 10.774 9.486 1.00 89.75 92 LEU A O 1
ATOM 695 N N . GLY A 1 93 ? 23.409 10.713 11.616 1.00 91.19 93 GLY A N 1
ATOM 696 C CA . GLY A 1 93 ? 24.658 9.994 11.339 1.00 91.19 93 GLY A CA 1
ATOM 697 C C . GLY A 1 93 ? 24.429 8.485 11.174 1.00 91.19 93 GLY A C 1
ATOM 698 O O . GLY A 1 93 ? 23.343 7.982 11.465 1.00 91.19 93 GLY A O 1
ATOM 699 N N . SER A 1 94 ? 25.454 7.735 10.759 1.00 91.75 94 SER A N 1
ATOM 700 C CA . SER A 1 94 ? 25.306 6.319 10.365 1.00 91.75 94 SER A CA 1
ATOM 701 C C . SER A 1 94 ? 24.744 5.430 11.477 1.00 91.75 94 SER A C 1
ATOM 703 O O . SER A 1 94 ? 23.871 4.600 11.234 1.00 91.75 94 SER A O 1
ATOM 705 N N . THR A 1 95 ? 25.179 5.638 12.722 1.00 94.56 95 THR A N 1
ATOM 706 C CA . THR A 1 95 ? 24.688 4.869 13.876 1.00 94.56 95 THR A CA 1
ATOM 707 C C . THR A 1 95 ? 23.214 5.151 14.168 1.00 94.56 95 THR A C 1
ATOM 709 O O . THR A 1 95 ? 22.426 4.224 14.337 1.00 94.56 95 THR A O 1
ATOM 712 N N . ALA A 1 96 ? 22.813 6.426 14.190 1.00 95.38 96 ALA A N 1
ATOM 713 C CA . ALA A 1 96 ? 21.418 6.804 14.420 1.00 95.38 96 ALA A CA 1
ATOM 714 C C . ALA A 1 96 ? 20.514 6.333 13.269 1.00 95.38 96 ALA A C 1
ATOM 716 O O . ALA A 1 96 ? 19.406 5.851 13.504 1.00 95.38 96 ALA A O 1
ATOM 717 N N . PHE A 1 97 ? 21.017 6.401 12.033 1.00 94.62 97 PHE A N 1
ATOM 718 C CA . PHE A 1 97 ? 20.326 5.888 10.858 1.00 94.62 97 PHE A CA 1
ATOM 719 C C . PHE A 1 97 ? 20.126 4.369 10.923 1.00 94.62 97 PHE A C 1
ATOM 721 O O . PHE A 1 97 ? 19.033 3.898 10.628 1.00 94.62 97 PHE A O 1
ATOM 728 N N . LEU A 1 98 ? 21.121 3.600 11.379 1.00 95.81 98 LEU A N 1
ATOM 729 C CA . LEU A 1 98 ? 20.978 2.158 11.598 1.00 95.81 98 LEU A CA 1
ATOM 730 C C . LEU A 1 98 ? 19.849 1.841 12.590 1.00 95.81 98 LEU A C 1
ATOM 732 O O . LEU A 1 98 ? 19.010 0.989 12.303 1.00 95.81 98 LEU A O 1
ATOM 736 N N . PHE A 1 99 ? 19.789 2.532 13.732 1.00 96.69 99 PHE A N 1
ATOM 737 C CA . PHE A 1 99 ? 18.708 2.328 14.702 1.00 96.69 99 PHE A CA 1
ATOM 738 C C . PHE A 1 99 ? 17.338 2.684 14.123 1.00 96.69 99 PHE A C 1
ATOM 740 O O . PHE A 1 99 ? 16.386 1.927 14.310 1.00 96.69 99 PHE A O 1
ATOM 747 N N . PHE A 1 100 ? 17.245 3.790 13.380 1.00 95.88 100 PHE A N 1
ATOM 748 C CA . PHE A 1 100 ? 16.027 4.165 12.666 1.00 95.88 100 PHE A CA 1
ATOM 749 C C . PHE A 1 100 ? 15.612 3.077 11.666 1.00 95.88 100 PHE A C 1
ATOM 751 O O . PHE A 1 100 ? 14.475 2.619 11.690 1.00 95.88 100 PHE A O 1
ATOM 758 N N . TYR A 1 101 ? 16.546 2.598 10.845 1.00 96.12 101 TYR A N 1
ATOM 759 C CA . TYR A 1 101 ? 16.313 1.555 9.847 1.00 96.12 101 TYR A CA 1
ATOM 760 C C . TYR A 1 101 ? 15.797 0.257 10.484 1.00 96.12 101 TYR A C 1
ATOM 762 O O . TYR A 1 101 ? 14.789 -0.301 10.051 1.00 96.12 101 TYR A O 1
ATOM 770 N N . CYS A 1 102 ? 16.432 -0.188 11.572 1.00 97.62 102 CYS A N 1
ATOM 771 C CA . CYS A 1 102 ? 15.977 -1.338 12.352 1.00 97.62 102 CYS A CA 1
ATOM 772 C C . CYS A 1 102 ? 14.583 -1.112 12.954 1.00 97.62 102 CYS A C 1
ATOM 774 O O . CYS A 1 102 ? 13.758 -2.024 12.936 1.00 97.62 102 CYS A O 1
ATOM 776 N N . ALA A 1 103 ? 14.281 0.092 13.447 1.00 97.81 103 ALA A N 1
ATOM 777 C CA . ALA A 1 103 ? 12.952 0.417 13.961 1.00 97.81 103 ALA A CA 1
ATOM 778 C C . ALA A 1 103 ? 11.876 0.312 12.866 1.00 97.81 103 ALA A C 1
ATOM 780 O O . ALA A 1 103 ? 10.826 -0.284 13.103 1.00 97.81 103 ALA A O 1
ATOM 781 N N . VAL A 1 104 ? 12.149 0.798 11.649 1.00 97.12 104 VAL A N 1
ATOM 782 C CA . VAL A 1 104 ? 11.220 0.665 10.512 1.00 97.12 104 VAL A CA 1
ATOM 783 C C . VAL A 1 104 ? 11.011 -0.801 10.126 1.00 97.12 104 VAL A C 1
ATOM 785 O O . VAL A 1 104 ? 9.870 -1.193 9.891 1.00 97.12 104 VAL A O 1
ATOM 788 N N . ILE A 1 105 ? 12.053 -1.643 10.156 1.00 98.19 105 ILE A N 1
ATOM 789 C CA . ILE A 1 105 ? 11.909 -3.100 9.968 1.00 98.19 105 ILE A CA 1
ATOM 790 C C . ILE A 1 105 ? 10.959 -3.698 11.015 1.00 98.19 105 ILE A C 1
ATOM 792 O O . ILE A 1 105 ? 10.073 -4.480 10.670 1.00 98.19 105 ILE A O 1
ATOM 796 N N . LEU A 1 106 ? 11.099 -3.320 12.288 1.00 98.31 106 LEU A N 1
ATOM 797 C CA . LEU A 1 106 ? 10.220 -3.805 13.356 1.00 98.31 106 LEU A CA 1
ATOM 798 C C . LEU A 1 106 ? 8.775 -3.324 13.178 1.00 98.31 106 LEU A C 1
ATOM 800 O O . LEU A 1 106 ? 7.842 -4.097 13.405 1.00 98.31 106 LEU A O 1
ATOM 804 N N . PHE A 1 107 ? 8.564 -2.082 12.736 1.00 98.38 107 PHE A N 1
ATOM 805 C CA . PHE A 1 107 ? 7.227 -1.581 12.414 1.00 98.38 107 PHE A CA 1
ATOM 806 C C . PHE A 1 107 ? 6.625 -2.302 11.208 1.00 98.38 107 PHE A C 1
ATOM 808 O O . PHE A 1 107 ? 5.452 -2.669 11.262 1.00 98.38 107 PHE A O 1
ATOM 815 N N . ALA A 1 108 ? 7.417 -2.589 10.173 1.00 98.12 108 ALA A N 1
ATOM 816 C CA . ALA A 1 108 ? 6.986 -3.374 9.021 1.00 98.12 108 ALA A CA 1
ATOM 817 C C . ALA A 1 108 ? 6.617 -4.810 9.410 1.00 98.12 108 ALA A C 1
ATOM 819 O O . ALA A 1 108 ? 5.572 -5.317 8.995 1.00 98.12 108 ALA A O 1
ATOM 820 N N . LEU A 1 109 ? 7.398 -5.444 10.287 1.00 98.25 109 LEU A N 1
ATOM 821 C CA . LEU A 1 109 ? 7.076 -6.757 10.846 1.00 98.25 109 LEU A CA 1
ATOM 822 C C . LEU A 1 109 ? 5.783 -6.716 11.664 1.00 98.25 109 LEU A C 1
ATOM 824 O O . LEU A 1 109 ? 4.893 -7.544 11.469 1.00 98.25 109 LEU A O 1
ATOM 828 N N . GLY A 1 110 ? 5.643 -5.718 12.536 1.00 98.00 110 GLY A N 1
ATOM 829 C CA . GLY A 1 110 ? 4.432 -5.503 13.319 1.00 98.00 110 GLY A CA 1
ATOM 830 C C . GLY A 1 110 ? 3.199 -5.297 12.438 1.00 98.00 110 GLY A C 1
ATOM 831 O O . GLY A 1 110 ? 2.173 -5.935 12.664 1.00 98.00 110 GLY A O 1
ATOM 832 N N . TRP A 1 111 ? 3.297 -4.482 11.386 1.00 98.06 111 TRP A N 1
ATOM 833 C CA . TRP A 1 111 ? 2.219 -4.274 10.418 1.00 98.06 111 TRP A CA 1
ATOM 834 C C . TRP A 1 111 ? 1.868 -5.563 9.665 1.00 98.06 111 TRP A C 1
ATOM 836 O O . TRP A 1 111 ? 0.690 -5.923 9.595 1.00 98.06 111 TRP A O 1
ATOM 846 N N . THR A 1 112 ? 2.874 -6.311 9.202 1.00 98.00 112 THR A N 1
ATOM 847 C CA . THR A 1 112 ? 2.724 -7.596 8.490 1.00 98.00 112 THR A CA 1
ATOM 848 C C . THR A 1 112 ? 2.025 -8.654 9.340 1.00 98.00 112 THR A C 1
ATOM 850 O O . THR A 1 112 ? 1.141 -9.362 8.860 1.00 98.00 112 THR A O 1
ATOM 853 N N . LEU A 1 113 ? 2.351 -8.733 10.632 1.00 97.81 113 LEU A N 1
ATOM 854 C CA . LEU A 1 113 ? 1.714 -9.655 11.581 1.00 97.81 113 LEU A CA 1
ATOM 855 C C . LEU A 1 113 ? 0.386 -9.123 12.140 1.00 97.81 113 LEU A C 1
ATOM 857 O O . LEU A 1 113 ? -0.379 -9.853 12.774 1.00 97.81 113 LEU A O 1
ATOM 861 N N . GLY A 1 114 ? 0.095 -7.845 11.917 1.00 96.50 114 GLY A N 1
ATOM 862 C CA . GLY A 1 114 ? -1.122 -7.201 12.391 1.00 96.50 114 GLY A CA 1
ATOM 863 C C . GLY A 1 114 ? -1.075 -6.992 13.898 1.00 96.50 114 GLY A C 1
ATOM 864 O O . GLY A 1 114 ? -2.072 -7.175 14.590 1.00 96.50 114 GLY A O 1
ATOM 865 N N . TRP A 1 115 ? 0.120 -6.700 14.403 1.00 96.38 115 TRP A N 1
ATOM 866 C CA . TRP A 1 115 ? 0.400 -6.365 15.784 1.00 96.38 115 TRP A CA 1
ATOM 867 C C . TRP A 1 115 ? 0.395 -4.854 15.947 1.00 96.38 115 TRP A C 1
ATOM 869 O O . TRP A 1 115 ? 1.193 -4.141 15.333 1.00 96.38 115 TRP A O 1
ATOM 879 N N . ARG A 1 116 ? -0.513 -4.373 16.797 1.00 94.19 116 ARG A N 1
ATOM 880 C CA . ARG A 1 116 ? -0.684 -2.957 17.129 1.00 94.19 116 ARG A CA 1
ATOM 881 C C . ARG A 1 116 ? -0.798 -2.105 15.864 1.00 94.19 116 ARG A C 1
ATOM 883 O O . ARG A 1 116 ? -0.158 -1.063 15.777 1.00 94.19 116 ARG A O 1
ATOM 890 N N . SER A 1 117 ? -1.609 -2.521 14.887 1.00 92.94 117 SER A N 1
ATOM 891 C CA . SER A 1 117 ? -1.604 -1.933 13.533 1.00 92.94 117 SER A CA 1
ATOM 892 C C . SER A 1 117 ? -1.921 -0.438 13.489 1.00 92.94 117 SER A C 1
ATOM 894 O O . SER A 1 117 ? -1.454 0.254 12.592 1.00 92.94 117 SER A O 1
ATOM 896 N N . LYS A 1 118 ? -2.652 0.091 14.478 1.00 91.12 118 LYS A N 1
ATOM 897 C CA . LYS A 1 118 ? -2.897 1.538 14.617 1.00 91.12 118 LYS A CA 1
ATOM 898 C C . LYS A 1 118 ? -1.651 2.345 15.011 1.00 91.12 118 LYS A C 1
ATOM 900 O O . LYS A 1 118 ? -1.649 3.554 14.837 1.00 91.12 118 LYS A O 1
ATOM 905 N N . ILE A 1 119 ? -0.608 1.686 15.515 1.00 94.31 119 ILE A N 1
ATOM 906 C CA . ILE A 1 119 ? 0.698 2.276 15.842 1.00 94.31 119 ILE A CA 1
ATOM 907 C C . ILE A 1 119 ? 1.717 1.890 14.767 1.00 94.31 119 ILE A C 1
ATOM 909 O O . ILE A 1 119 ? 2.352 2.754 14.171 1.00 94.31 119 ILE A O 1
ATOM 913 N N . THR A 1 120 ? 1.849 0.592 14.485 1.00 96.81 120 THR A N 1
ATOM 914 C CA . THR A 1 120 ? 2.858 0.078 13.549 1.00 96.81 120 THR A CA 1
ATOM 915 C C . THR A 1 120 ? 2.609 0.538 12.118 1.00 96.81 120 THR A C 1
ATOM 917 O O . THR A 1 120 ? 3.572 0.834 11.428 1.00 96.81 120 THR A O 1
ATOM 920 N N . GLY A 1 121 ? 1.352 0.695 11.689 1.00 95.69 121 GLY A N 1
ATOM 921 C CA . GLY A 1 121 ? 1.010 1.204 10.359 1.00 95.69 121 GLY A CA 1
ATOM 922 C C . GLY A 1 121 ? 1.517 2.623 10.107 1.00 95.69 121 GLY A C 1
ATOM 923 O O . GLY A 1 121 ? 2.347 2.800 9.218 1.00 95.69 121 GLY A O 1
ATOM 924 N N . PRO A 1 122 ? 1.064 3.637 10.872 1.00 95.44 122 PRO A N 1
ATOM 925 C CA . PRO A 1 122 ? 1.531 5.013 10.703 1.00 95.44 122 PRO A CA 1
ATOM 926 C C . PRO A 1 122 ? 3.051 5.158 10.824 1.00 95.44 122 PRO A C 1
ATOM 928 O O . PRO A 1 122 ? 3.661 5.849 10.012 1.00 95.44 122 PRO A O 1
ATOM 931 N N . LEU A 1 123 ? 3.675 4.473 11.790 1.00 96.00 123 LEU A N 1
ATOM 932 C CA . LEU A 1 123 ? 5.129 4.516 11.967 1.00 96.00 123 LEU A CA 1
ATOM 933 C C . LEU A 1 123 ? 5.876 3.839 10.813 1.00 96.00 123 LEU A C 1
ATOM 935 O O . LEU A 1 123 ? 6.893 4.363 10.365 1.00 96.00 123 LEU A O 1
ATOM 939 N N . MET A 1 124 ? 5.362 2.720 10.296 1.00 95.88 124 MET A N 1
ATOM 940 C CA . MET A 1 124 ? 5.903 2.077 9.099 1.00 95.88 124 MET A CA 1
ATOM 941 C C . MET A 1 124 ? 5.763 2.990 7.881 1.00 95.88 124 MET A C 1
ATOM 943 O O . MET A 1 124 ? 6.727 3.128 7.144 1.00 95.88 124 MET A O 1
ATOM 947 N N . LEU A 1 125 ? 4.609 3.632 7.669 1.00 94.94 125 LEU A N 1
ATOM 948 C CA . LEU A 1 125 ? 4.397 4.556 6.550 1.00 94.94 125 LEU A CA 1
ATOM 949 C C . LEU A 1 125 ? 5.379 5.727 6.609 1.00 94.94 125 LEU A C 1
ATOM 951 O O . LEU A 1 125 ? 6.086 5.975 5.639 1.00 94.94 125 LEU A O 1
ATOM 955 N N . VAL A 1 126 ? 5.456 6.411 7.753 1.00 94.00 126 VAL A N 1
ATOM 956 C CA . VAL A 1 126 ? 6.390 7.526 7.965 1.00 94.00 126 VAL A CA 1
ATOM 957 C C . VAL A 1 126 ? 7.834 7.073 7.762 1.00 94.00 126 VAL A C 1
ATOM 959 O O . VAL A 1 126 ? 8.591 7.734 7.058 1.00 94.00 126 VAL A O 1
ATOM 962 N N . GLY A 1 127 ? 8.202 5.928 8.339 1.00 93.88 127 GLY A N 1
ATOM 963 C CA . GLY A 1 127 ? 9.530 5.346 8.197 1.00 93.88 127 GLY A CA 1
ATOM 964 C C . GLY A 1 127 ? 9.876 4.985 6.755 1.00 93.88 127 GLY A C 1
ATOM 965 O O . GLY A 1 127 ? 10.959 5.316 6.285 1.00 93.88 127 GLY A O 1
ATOM 966 N N . ASN A 1 128 ? 8.941 4.356 6.042 1.00 92.31 128 ASN A N 1
ATOM 967 C CA . ASN A 1 128 ? 9.101 3.966 4.647 1.00 92.31 128 ASN A CA 1
ATOM 968 C C . ASN A 1 128 ? 9.290 5.190 3.753 1.00 92.31 128 ASN A C 1
ATOM 970 O O . ASN A 1 128 ? 10.239 5.230 2.980 1.00 92.31 128 ASN A O 1
ATOM 974 N N . VAL A 1 129 ? 8.445 6.216 3.898 1.00 90.44 129 VAL A N 1
ATOM 975 C CA . VAL A 1 129 ? 8.591 7.466 3.137 1.00 90.44 129 VAL A CA 1
ATOM 976 C C . VAL A 1 129 ? 9.931 8.133 3.450 1.00 90.44 129 VAL A C 1
ATOM 978 O O . VAL A 1 129 ? 10.669 8.476 2.536 1.00 90.44 129 VAL A O 1
ATOM 981 N N . ALA A 1 130 ? 10.315 8.226 4.724 1.00 89.88 130 ALA A N 1
ATOM 982 C CA . ALA A 1 130 ? 11.584 8.835 5.123 1.00 89.88 130 ALA A CA 1
ATOM 983 C C . ALA A 1 130 ? 12.841 8.090 4.622 1.00 89.88 130 ALA A C 1
ATOM 985 O O . ALA A 1 130 ? 13.931 8.670 4.621 1.00 89.88 130 ALA A O 1
ATOM 986 N N . ILE A 1 131 ? 12.714 6.813 4.244 1.00 89.69 131 ILE A N 1
ATOM 987 C CA . ILE A 1 131 ? 13.785 6.003 3.649 1.00 89.69 131 ILE A CA 1
ATOM 988 C C . ILE A 1 131 ? 13.752 6.117 2.125 1.00 89.69 131 ILE A C 1
ATOM 990 O O . ILE A 1 131 ? 14.767 6.461 1.532 1.00 89.69 131 ILE A O 1
ATOM 994 N N . ILE A 1 132 ? 12.604 5.864 1.493 1.00 86.69 132 ILE A N 1
ATOM 995 C CA . ILE A 1 132 ? 12.471 5.828 0.028 1.00 86.69 132 ILE A CA 1
ATOM 996 C C . ILE A 1 132 ? 12.737 7.201 -0.598 1.00 86.69 132 ILE A C 1
ATOM 998 O O . ILE A 1 132 ? 13.434 7.290 -1.605 1.00 86.69 132 ILE A O 1
ATOM 1002 N N . GLU A 1 133 ? 12.305 8.291 0.040 1.00 80.88 133 GLU A N 1
ATOM 1003 C CA . GLU A 1 133 ? 12.529 9.655 -0.468 1.00 80.88 133 GLU A CA 1
ATOM 1004 C C . GLU A 1 133 ? 13.991 10.110 -0.418 1.00 80.88 133 GLU A C 1
ATOM 1006 O O . GLU A 1 133 ? 14.347 11.164 -0.943 1.00 80.88 133 GLU A O 1
ATOM 1011 N N . ARG A 1 134 ? 14.886 9.304 0.162 1.00 81.12 134 ARG A N 1
ATOM 1012 C CA . ARG A 1 134 ? 16.330 9.515 0.011 1.00 81.12 134 ARG A CA 1
ATOM 1013 C C . ARG A 1 134 ? 16.810 9.182 -1.393 1.00 81.12 134 ARG A C 1
ATOM 1015 O O . ARG A 1 134 ? 17.911 9.607 -1.737 1.00 81.12 134 ARG A O 1
ATOM 1022 N N . ILE A 1 135 ? 16.023 8.462 -2.196 1.00 81.44 135 ILE A N 1
ATOM 1023 C CA . ILE A 1 135 ? 16.385 8.073 -3.560 1.00 81.44 135 ILE A CA 1
ATOM 1024 C C . ILE A 1 135 ? 15.257 8.324 -4.572 1.00 81.44 135 ILE A C 1
ATOM 1026 O O . ILE A 1 135 ? 14.803 7.380 -5.218 1.00 81.44 135 ILE A O 1
ATOM 1030 N N . PRO A 1 136 ? 14.834 9.582 -4.816 1.00 74.75 136 PRO A N 1
ATOM 1031 C CA . PRO A 1 136 ? 13.778 9.845 -5.793 1.00 74.75 136 PRO A CA 1
ATOM 1032 C C . PRO A 1 136 ? 14.143 9.388 -7.214 1.00 74.75 136 PRO A C 1
ATOM 1034 O O . PRO A 1 136 ? 13.256 9.098 -8.004 1.00 74.75 136 PRO A O 1
ATOM 1037 N N . VAL A 1 137 ? 15.440 9.287 -7.537 1.00 70.94 137 VAL A N 1
ATOM 1038 C CA . VAL A 1 137 ? 15.924 8.834 -8.855 1.00 70.94 137 VAL A CA 1
ATOM 1039 C C . VAL A 1 137 ? 15.648 7.352 -9.109 1.00 70.94 137 VAL A C 1
ATOM 1041 O O . VAL A 1 137 ? 15.401 6.973 -10.249 1.00 70.94 137 VAL A O 1
ATOM 1044 N N . LEU A 1 138 ? 15.709 6.516 -8.068 1.00 70.12 138 LEU A N 1
ATOM 1045 C CA . LEU A 1 138 ? 15.428 5.078 -8.173 1.00 70.12 138 LEU A CA 1
ATOM 1046 C C . LEU A 1 138 ? 13.991 4.734 -7.766 1.00 70.12 138 LEU A C 1
ATOM 1048 O O . LEU A 1 138 ? 13.603 3.575 -7.879 1.00 70.12 138 LEU A O 1
ATOM 1052 N N . GLY A 1 139 ? 13.229 5.715 -7.275 1.00 72.56 139 GLY A N 1
ATOM 1053 C CA . GLY A 1 139 ? 11.835 5.531 -6.903 1.00 72.56 139 GLY A CA 1
ATOM 1054 C C . GLY A 1 139 ? 10.970 5.234 -8.122 1.00 72.56 139 GLY A C 1
ATOM 1055 O O . GLY A 1 139 ? 11.180 5.782 -9.208 1.00 72.56 139 GLY A O 1
ATOM 1056 N N . ASP A 1 140 ? 9.976 4.376 -7.935 1.00 80.19 140 ASP A N 1
ATOM 1057 C CA . ASP A 1 140 ? 9.042 3.997 -8.988 1.00 80.19 140 ASP A CA 1
ATOM 1058 C C . ASP A 1 140 ? 7.593 4.385 -8.648 1.00 80.19 140 ASP A C 1
ATOM 1060 O O . ASP A 1 140 ? 7.272 4.934 -7.590 1.00 80.19 140 ASP A O 1
ATOM 1064 N N . GLN A 1 141 ? 6.671 4.139 -9.583 1.00 80.31 141 GLN A N 1
ATOM 1065 C CA . GLN A 1 141 ? 5.249 4.366 -9.308 1.00 80.31 141 GLN A CA 1
ATOM 1066 C C . GLN A 1 141 ? 4.686 3.415 -8.242 1.00 80.31 141 GLN A C 1
ATOM 1068 O O . GLN A 1 141 ? 3.712 3.772 -7.578 1.00 80.31 141 GLN A O 1
ATOM 1073 N N . GLY A 1 142 ? 5.280 2.237 -8.051 1.00 85.19 142 GLY A N 1
ATOM 1074 C CA . GLY A 1 142 ? 4.912 1.287 -7.005 1.00 85.19 142 GLY A CA 1
ATOM 1075 C C . GLY A 1 142 ? 5.030 1.890 -5.607 1.00 85.19 142 GLY A C 1
ATOM 1076 O O . GLY A 1 142 ? 4.122 1.703 -4.795 1.00 85.19 142 GLY A O 1
ATOM 1077 N N . ASP A 1 143 ? 6.053 2.705 -5.353 1.00 86.31 143 ASP A N 1
ATOM 1078 C CA . ASP A 1 143 ? 6.230 3.418 -4.080 1.00 86.31 143 ASP A CA 1
ATOM 1079 C C . ASP A 1 143 ? 5.073 4.382 -3.779 1.00 86.31 143 ASP A C 1
ATOM 1081 O O . ASP A 1 143 ? 4.569 4.458 -2.649 1.00 86.31 143 ASP A O 1
ATOM 1085 N N . ASN A 1 144 ? 4.603 5.096 -4.803 1.00 88.19 144 ASN A N 1
ATOM 1086 C CA . ASN A 1 144 ? 3.458 5.999 -4.689 1.00 88.19 144 ASN A CA 1
ATOM 1087 C C . ASN A 1 144 ? 2.150 5.228 -4.480 1.00 88.19 144 ASN A C 1
ATOM 1089 O O . ASN A 1 144 ? 1.333 5.604 -3.634 1.00 88.19 144 ASN A O 1
ATOM 1093 N N . ILE A 1 145 ? 1.968 4.118 -5.200 1.00 91.50 145 ILE A N 1
ATOM 1094 C CA . ILE A 1 145 ? 0.802 3.238 -5.060 1.00 91.50 145 ILE A CA 1
ATOM 1095 C C . ILE A 1 145 ? 0.739 2.665 -3.644 1.00 91.50 145 ILE A C 1
ATOM 1097 O O . ILE A 1 145 ? -0.319 2.716 -3.011 1.00 91.50 145 ILE A O 1
ATOM 1101 N N . LEU A 1 146 ? 1.869 2.170 -3.133 1.00 92.38 146 LEU A N 1
ATOM 1102 C CA . LEU A 1 146 ? 1.999 1.638 -1.782 1.00 92.38 146 LEU A CA 1
ATOM 1103 C C . LEU A 1 146 ? 1.668 2.706 -0.740 1.00 92.38 146 LEU A C 1
ATOM 1105 O O . LEU A 1 146 ? 0.931 2.425 0.197 1.00 92.38 146 LEU A O 1
ATOM 1109 N N . ARG A 1 147 ? 2.158 3.938 -0.903 1.00 91.19 147 ARG A N 1
ATOM 1110 C CA . ARG A 1 147 ? 1.900 5.047 0.028 1.00 91.19 147 ARG A CA 1
ATOM 1111 C C . ARG A 1 147 ? 0.419 5.377 0.146 1.00 91.19 147 ARG A C 1
ATOM 1113 O O . ARG A 1 147 ? -0.114 5.369 1.255 1.00 91.19 147 ARG A O 1
ATOM 1120 N N . VAL A 1 148 ? -0.247 5.625 -0.982 1.00 93.25 148 VAL A N 1
ATOM 1121 C CA . VAL A 1 148 ? -1.690 5.915 -1.000 1.00 93.25 148 VAL A CA 1
ATOM 1122 C C . VAL A 1 148 ? -2.472 4.705 -0.487 1.00 93.25 148 VAL A C 1
ATOM 1124 O O . VAL A 1 148 ? -3.337 4.851 0.376 1.00 93.25 148 VAL A O 1
ATOM 1127 N N . GLY A 1 149 ? -2.099 3.498 -0.920 1.00 95.06 149 GLY A N 1
ATOM 1128 C CA . GLY A 1 149 ? -2.725 2.257 -0.477 1.00 95.06 149 GLY A CA 1
ATOM 1129 C C . GLY A 1 149 ? -2.611 2.048 1.033 1.00 95.06 149 GLY A C 1
ATOM 1130 O O . GLY A 1 149 ? -3.596 1.716 1.682 1.00 95.06 149 GLY A O 1
ATOM 1131 N N . LEU A 1 150 ? -1.446 2.313 1.630 1.00 94.81 150 LEU A N 1
ATOM 1132 C CA . LEU A 1 150 ? -1.237 2.250 3.077 1.00 94.81 150 LEU A CA 1
ATOM 1133 C C . LEU A 1 150 ? -2.094 3.276 3.822 1.00 94.81 150 LEU A C 1
ATOM 1135 O O . LEU A 1 150 ? -2.693 2.926 4.839 1.00 94.81 150 LEU A O 1
ATOM 1139 N N . MET A 1 151 ? -2.196 4.511 3.322 1.00 94.38 151 MET A N 1
ATOM 1140 C CA . MET A 1 151 ? -3.062 5.536 3.921 1.00 94.38 151 MET A CA 1
ATOM 1141 C C . MET A 1 151 ? -4.530 5.089 3.926 1.00 94.38 151 MET A C 1
ATOM 1143 O O . MET A 1 151 ? -5.206 5.218 4.946 1.00 94.38 151 MET A O 1
ATOM 1147 N N . LEU A 1 152 ? -5.007 4.488 2.832 1.00 95.94 152 LEU A N 1
ATOM 1148 C CA . LEU A 1 152 ? -6.363 3.940 2.743 1.00 95.94 152 LEU A CA 1
ATOM 1149 C C . LEU A 1 152 ? -6.554 2.719 3.656 1.00 95.94 152 LEU A C 1
ATOM 1151 O O . LEU A 1 152 ? -7.530 2.647 4.404 1.00 95.94 152 LEU A O 1
ATOM 1155 N N . LEU A 1 153 ? -5.591 1.794 3.684 1.00 96.38 153 LEU A N 1
ATOM 1156 C CA . LEU A 1 153 ? -5.618 0.611 4.551 1.00 96.38 153 LEU A CA 1
ATOM 1157 C C . LEU A 1 153 ? -5.680 0.977 6.042 1.00 96.38 153 LEU A C 1
ATOM 1159 O O . LEU A 1 153 ? -6.281 0.245 6.825 1.00 96.38 153 LEU A O 1
ATOM 1163 N N . MET A 1 154 ? -5.109 2.109 6.462 1.00 94.25 154 MET A N 1
ATOM 1164 C CA . MET A 1 154 ? -5.193 2.569 7.856 1.00 94.25 154 MET A CA 1
ATOM 1165 C C . MET A 1 154 ? -6.608 2.983 8.282 1.00 94.25 154 MET A C 1
ATOM 1167 O O . MET A 1 154 ? -6.947 2.859 9.469 1.00 94.25 154 MET A O 1
ATOM 1171 N N . LEU A 1 155 ? -7.430 3.440 7.332 1.00 92.06 155 LEU A N 1
ATOM 1172 C CA . LEU A 1 155 ? -8.849 3.742 7.546 1.00 92.06 155 LEU A CA 1
ATOM 1173 C C .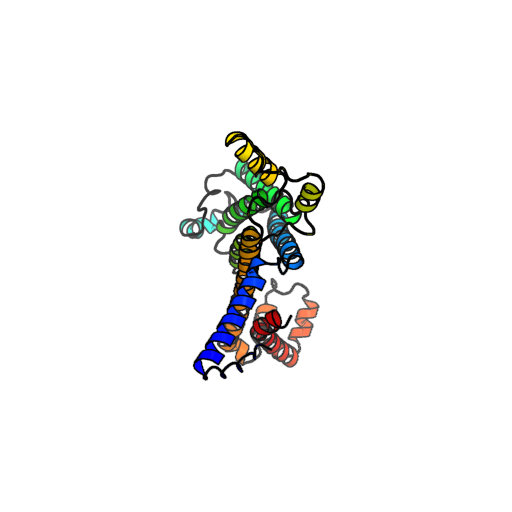 LEU A 1 155 ? -9.686 2.460 7.636 1.00 92.06 155 LEU A C 1
ATOM 1175 O O . LEU A 1 155 ? -10.688 2.411 8.344 1.00 92.06 155 LEU A O 1
ATOM 1179 N N . MET A 1 156 ? -9.245 1.398 6.967 1.00 94.88 156 MET A N 1
ATOM 1180 C CA . MET A 1 156 ? -9.947 0.123 6.895 1.00 94.88 156 MET A CA 1
ATOM 1181 C C . MET A 1 156 ? -9.745 -0.750 8.147 1.00 94.88 156 MET A C 1
ATOM 1183 O O . MET A 1 156 ? -8.757 -0.640 8.881 1.00 94.88 156 MET A O 1
ATOM 1187 N N . ASN A 1 157 ? -10.670 -1.689 8.379 1.00 93.81 157 ASN A N 1
ATOM 1188 C CA . ASN A 1 157 ? -10.489 -2.755 9.362 1.00 93.81 157 ASN A CA 1
ATOM 1189 C C . ASN A 1 157 ? -9.583 -3.874 8.812 1.00 93.81 157 ASN A C 1
ATOM 1191 O O 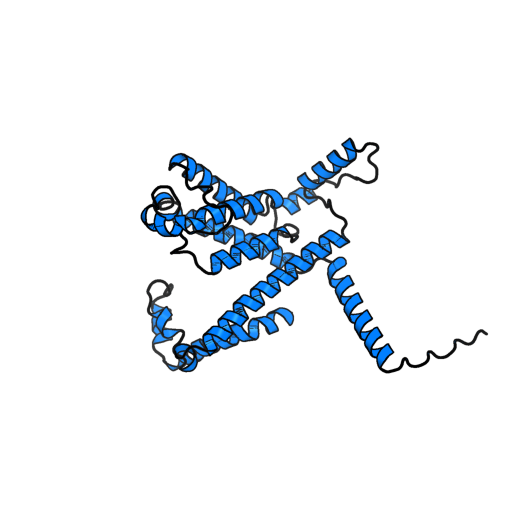. ASN A 1 157 ? -10.030 -4.948 8.425 1.00 93.81 157 ASN A O 1
ATOM 1195 N N . VAL A 1 158 ? -8.275 -3.620 8.795 1.00 95.19 158 VAL A N 1
ATOM 1196 C CA . VAL A 1 158 ? -7.253 -4.564 8.297 1.00 95.19 158 VAL A CA 1
ATOM 1197 C C . VAL A 1 158 ? -6.815 -5.618 9.320 1.00 95.19 158 VAL A C 1
ATOM 1199 O O . VAL A 1 158 ? -5.945 -6.445 9.042 1.00 95.19 158 VAL A O 1
ATOM 1202 N N . THR A 1 159 ? -7.379 -5.576 10.528 1.00 94.56 159 THR A N 1
ATOM 1203 C CA . THR A 1 159 ? -6.991 -6.462 11.636 1.00 94.56 159 THR A CA 1
ATOM 1204 C C . THR A 1 159 ? -8.099 -7.412 12.050 1.00 94.56 159 THR A C 1
ATOM 1206 O O . THR A 1 159 ? -7.963 -8.052 13.086 1.00 94.56 159 THR A O 1
ATOM 1209 N N . GLU A 1 160 ? -9.193 -7.512 11.300 1.00 93.38 160 GLU A N 1
ATOM 1210 C CA . GLU A 1 160 ? -10.293 -8.415 11.651 1.00 93.38 160 GLU A CA 1
ATOM 1211 C C . GLU A 1 160 ? -9.886 -9.881 11.569 1.00 93.38 160 GLU A C 1
ATOM 1213 O O . GLU A 1 160 ? -10.109 -10.649 12.501 1.00 93.38 160 GLU A O 1
ATOM 1218 N N . VAL A 1 161 ? -9.180 -10.233 10.498 1.00 94.56 161 VAL A N 1
ATOM 1219 C CA . VAL A 1 161 ? -8.707 -11.592 10.240 1.00 94.56 161 VAL A CA 1
ATOM 1220 C C . VAL A 1 161 ? -7.187 -11.624 10.081 1.00 94.56 161 VAL A C 1
ATOM 1222 O O . VAL A 1 161 ? -6.545 -10.613 9.787 1.00 94.56 161 VAL A O 1
ATOM 1225 N N . TRP A 1 162 ? -6.601 -12.798 10.332 1.00 95.31 162 TRP A N 1
ATOM 1226 C CA . TRP A 1 162 ? -5.165 -13.082 10.176 1.00 95.31 162 TRP A CA 1
ATOM 1227 C C . TRP A 1 162 ? -4.224 -12.070 10.853 1.00 95.31 162 TRP A C 1
ATOM 1229 O O . TRP A 1 162 ? -3.170 -11.731 10.317 1.00 95.31 162 TRP A O 1
ATOM 1239 N N . SER A 1 163 ? -4.595 -11.575 12.037 1.00 96.69 163 SER A N 1
ATOM 1240 C CA . SER A 1 163 ? -3.810 -10.584 12.777 1.00 96.69 163 SER A CA 1
ATOM 1241 C C . SER A 1 163 ? -3.593 -10.986 14.238 1.00 96.69 163 SER A C 1
ATOM 1243 O O . SER A 1 163 ? -4.425 -11.655 14.863 1.00 96.69 163 SER A O 1
ATOM 1245 N N . LEU A 1 164 ? -2.470 -10.554 14.814 1.00 95.69 164 LEU A N 1
ATOM 1246 C CA . LEU A 1 164 ? -2.233 -10.670 16.255 1.00 95.69 164 LEU A CA 1
ATOM 1247 C C . LEU A 1 164 ? -3.197 -9.787 17.064 1.00 95.69 164 LEU A C 1
ATOM 1249 O O . LEU A 1 164 ? -3.565 -10.148 18.182 1.00 95.69 164 LEU A O 1
ATOM 1253 N N . ASP A 1 165 ? -3.666 -8.679 16.493 1.00 94.06 165 ASP A N 1
ATOM 1254 C CA . ASP A 1 165 ? -4.661 -7.805 17.110 1.00 94.06 165 ASP A CA 1
ATOM 1255 C C . ASP A 1 165 ? -6.038 -8.474 17.234 1.00 94.06 165 ASP A C 1
ATOM 1257 O O . ASP A 1 165 ? -6.669 -8.322 18.277 1.00 94.06 165 ASP A O 1
ATOM 1261 N N . ALA A 1 166 ? -6.470 -9.289 16.266 1.00 93.31 166 ALA A N 1
ATOM 1262 C CA . ALA A 1 166 ? -7.681 -10.110 16.383 1.00 93.31 166 ALA A CA 1
ATOM 1263 C C . ALA A 1 166 ? -7.562 -11.100 17.549 1.00 93.31 166 ALA A C 1
ATOM 1265 O O . ALA A 1 166 ? -8.458 -11.206 18.388 1.00 93.31 166 ALA A O 1
ATOM 1266 N N . ARG A 1 167 ? -6.404 -11.769 17.663 1.00 93.69 167 ARG A N 1
ATOM 1267 C CA . ARG A 1 167 ? -6.113 -12.681 18.783 1.00 93.69 167 ARG A CA 1
ATOM 1268 C C . ARG A 1 167 ? -6.100 -11.954 20.126 1.00 93.69 167 ARG A C 1
ATOM 1270 O O . ARG A 1 167 ? -6.533 -12.526 21.122 1.00 93.69 167 ARG A O 1
ATOM 1277 N N . ARG A 1 168 ? -5.608 -10.711 20.173 1.00 92.81 168 ARG A N 1
ATOM 1278 C CA . ARG A 1 168 ? -5.656 -9.868 21.376 1.00 92.81 168 ARG A CA 1
ATOM 1279 C C . ARG A 1 168 ? -7.095 -9.489 21.722 1.00 92.81 168 ARG A C 1
ATOM 1281 O O . ARG A 1 168 ? -7.478 -9.659 22.873 1.00 92.81 168 ARG A O 1
ATOM 1288 N N . ARG A 1 169 ? -7.897 -9.026 20.756 1.00 92.69 169 ARG A N 1
ATOM 1289 C CA . ARG A 1 169 ? -9.310 -8.665 20.979 1.00 92.69 169 ARG A CA 1
ATOM 1290 C C . ARG A 1 169 ? -10.121 -9.831 21.528 1.00 92.69 169 ARG A C 1
ATOM 1292 O O . ARG A 1 169 ? -10.870 -9.639 22.473 1.00 92.69 169 ARG A O 1
ATOM 1299 N N . ALA A 1 170 ? -9.904 -11.039 21.012 1.00 91.12 170 ALA A N 1
ATOM 1300 C CA . ALA A 1 170 ? -10.588 -12.239 21.492 1.00 91.12 170 ALA A CA 1
ATOM 1301 C C . ALA A 1 170 ? -10.298 -12.575 22.971 1.00 91.12 170 ALA A C 1
ATOM 1303 O O . ALA A 1 170 ? -11.095 -13.251 23.611 1.00 91.12 170 ALA A O 1
ATOM 1304 N N . ARG A 1 171 ? -9.169 -12.110 23.528 1.00 90.44 171 ARG A N 1
ATOM 1305 C CA . ARG A 1 171 ? -8.761 -12.371 24.922 1.00 90.44 171 ARG A CA 1
ATOM 1306 C C . ARG A 1 171 ? -9.246 -11.323 25.923 1.00 90.44 171 ARG A C 1
ATOM 1308 O O . ARG A 1 171 ? -9.119 -11.546 27.122 1.00 90.44 171 ARG A O 1
ATOM 1315 N N . HIS A 1 172 ? -9.750 -10.181 25.462 1.00 88.44 172 HIS A N 1
ATOM 1316 C CA . HIS A 1 172 ? -10.143 -9.073 26.329 1.00 88.44 172 HIS A CA 1
ATOM 1317 C C . HIS A 1 172 ? -11.593 -8.689 26.064 1.00 88.44 172 HIS A C 1
ATOM 1319 O O . HIS A 1 172 ? -11.923 -8.293 24.951 1.00 88.44 172 HIS A O 1
ATOM 1325 N N . ALA A 1 173 ? -12.445 -8.753 27.085 1.00 86.81 173 ALA A N 1
ATOM 1326 C CA . ALA A 1 173 ? -13.815 -8.271 26.971 1.00 86.81 173 ALA A CA 1
ATOM 1327 C C . ALA A 1 173 ? -13.846 -6.737 26.781 1.00 86.81 173 ALA A C 1
ATOM 1329 O O . ALA A 1 173 ? -13.016 -6.035 27.369 1.00 86.81 173 ALA A O 1
ATOM 1330 N N . PRO A 1 174 ? -14.774 -6.200 25.968 1.00 87.94 174 PRO A N 1
ATOM 1331 C CA . PRO A 1 174 ? -14.950 -4.760 25.827 1.00 87.94 174 PRO A CA 1
ATOM 1332 C C . PRO A 1 174 ? -15.434 -4.137 27.140 1.00 87.94 174 PRO A C 1
ATOM 1334 O O . PRO A 1 174 ? -16.341 -4.653 27.792 1.00 87.94 174 PRO A O 1
ATOM 1337 N N . VAL A 1 175 ? -14.847 -3.000 27.511 1.00 87.50 175 VAL A N 1
ATOM 1338 C CA . VAL A 1 175 ? -15.277 -2.212 28.670 1.00 87.50 175 VAL A CA 1
ATOM 1339 C C . VAL A 1 175 ? -16.456 -1.333 28.254 1.00 87.50 175 VAL A C 1
ATOM 1341 O O . VAL A 1 175 ? -16.366 -0.583 27.28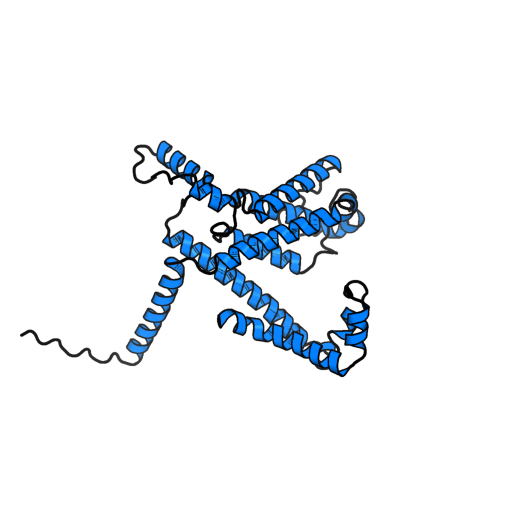0 1.00 87.50 175 VAL A O 1
ATOM 1344 N N . THR A 1 176 ? -17.570 -1.406 28.979 1.00 86.81 176 THR A N 1
ATOM 1345 C CA . THR A 1 176 ? -18.777 -0.616 28.694 1.00 86.81 176 THR A CA 1
ATOM 1346 C C . THR A 1 176 ? -18.555 0.868 28.983 1.00 86.81 176 THR A C 1
ATOM 1348 O O . THR A 1 176 ? -18.258 1.244 30.115 1.00 86.81 176 THR A O 1
ATOM 1351 N N . VAL A 1 177 ? -18.735 1.722 27.970 1.00 84.69 177 VAL A N 1
ATOM 1352 C CA . VAL A 1 177 ? -18.545 3.182 28.090 1.00 84.69 177 VAL A CA 1
ATOM 1353 C C . VAL A 1 177 ? -19.813 3.890 28.588 1.00 84.69 177 VAL A C 1
ATOM 1355 O O . VAL A 1 177 ? -19.720 4.850 29.351 1.00 84.69 177 VAL A O 1
ATOM 1358 N N . GLU A 1 178 ? -20.999 3.410 28.200 1.00 81.31 178 GLU A N 1
ATOM 1359 C CA . GLU A 1 178 ? -22.292 4.066 28.478 1.00 81.31 178 GLU A CA 1
ATOM 1360 C C . GLU A 1 178 ? -22.690 4.064 29.967 1.00 81.31 178 GLU A C 1
ATOM 1362 O O . GLU A 1 178 ? -23.464 4.918 30.390 1.00 81.31 178 GLU A O 1
ATOM 1367 N N . GLY A 1 179 ? -22.106 3.179 30.784 1.00 76.94 179 GLY A N 1
ATOM 1368 C CA . GLY A 1 179 ? -22.382 3.065 32.224 1.00 76.94 179 GLY A CA 1
ATOM 1369 C C . GLY A 1 179 ? -21.380 3.763 33.151 1.00 76.94 179 GLY A C 1
ATOM 1370 O O . GLY A 1 179 ? -21.487 3.622 34.365 1.00 76.94 179 GLY A O 1
ATOM 1371 N N . ALA A 1 180 ? -20.383 4.478 32.619 1.00 83.06 180 ALA A N 1
ATOM 1372 C CA . ALA A 1 180 ? -19.336 5.073 33.450 1.00 83.06 180 ALA A CA 1
ATOM 1373 C C . ALA A 1 180 ? -19.833 6.355 34.171 1.00 83.06 180 ALA A C 1
ATOM 1375 O O . ALA A 1 180 ? -20.291 7.289 33.486 1.00 83.06 180 ALA A O 1
ATOM 1376 N N . PRO A 1 181 ? -19.725 6.420 35.519 1.00 82.56 181 PRO A N 1
ATOM 1377 C CA . PRO A 1 181 ? -20.314 7.487 36.330 1.00 82.56 181 PRO A CA 1
ATOM 1378 C C . PRO A 1 181 ? -19.602 8.836 36.182 1.00 82.56 181 PRO A C 1
ATOM 1380 O O . PRO A 1 181 ? -20.243 9.879 36.295 1.00 82.56 181 PRO A O 1
ATOM 1383 N N . SER A 1 182 ? -18.304 8.848 35.861 1.00 91.25 182 SER A N 1
ATOM 1384 C CA . SER A 1 182 ? -17.538 10.076 35.624 1.00 91.25 182 SER A CA 1
ATOM 1385 C C . SER A 1 182 ? -16.984 10.196 34.198 1.00 91.25 182 SER A C 1
ATOM 1387 O O . SER A 1 182 ? -16.726 9.212 33.498 1.00 91.25 182 SER A O 1
ATOM 1389 N N . ARG A 1 183 ? -16.708 11.437 33.763 1.00 89.62 183 ARG A N 1
ATOM 1390 C CA . ARG A 1 183 ? -16.026 11.708 32.481 1.00 89.62 183 ARG A CA 1
ATOM 1391 C C . ARG A 1 183 ? -14.626 11.077 32.433 1.00 89.62 183 ARG A C 1
ATOM 1393 O O . ARG A 1 183 ? -14.207 10.622 31.372 1.00 89.62 183 ARG A O 1
ATOM 1400 N N . GLY A 1 184 ? -13.928 11.014 33.570 1.00 90.19 184 GLY A N 1
ATOM 1401 C CA . GLY A 1 184 ? -12.604 10.393 33.679 1.00 90.19 184 GLY A CA 1
ATOM 1402 C C . GLY A 1 184 ? -12.633 8.882 33.438 1.00 90.19 184 GLY A C 1
ATOM 1403 O O . GLY A 1 184 ? -11.797 8.360 32.702 1.00 90.19 184 GLY A O 1
ATOM 1404 N N . GLU A 1 185 ? -13.625 8.178 33.982 1.00 88.69 185 GLU A N 1
ATOM 1405 C CA . GLU A 1 185 ? -13.803 6.739 33.746 1.00 88.69 185 GLU A CA 1
ATOM 1406 C C . GLU A 1 185 ? -14.230 6.437 32.313 1.00 88.69 185 GLU A C 1
ATOM 1408 O O . GLU A 1 185 ? -13.735 5.474 31.733 1.00 88.69 185 GLU A O 1
ATOM 1413 N N . ARG A 1 186 ? -15.055 7.295 31.695 1.00 88.62 186 ARG A N 1
ATOM 1414 C CA . ARG A 1 186 ? -15.384 7.185 30.261 1.00 88.62 186 ARG A CA 1
ATOM 1415 C C . ARG A 1 186 ? -14.130 7.250 29.395 1.00 88.62 186 ARG A C 1
ATOM 1417 O O . ARG A 1 186 ? -13.945 6.405 28.525 1.00 88.62 186 ARG A O 1
ATOM 1424 N N . VAL A 1 187 ? -13.244 8.212 29.658 1.00 91.00 187 VAL A N 1
ATOM 1425 C CA . VAL A 1 187 ? -11.969 8.341 28.931 1.00 91.00 187 VAL A CA 1
ATOM 1426 C C . VAL A 1 187 ? -11.082 7.118 29.163 1.00 91.00 187 VAL A C 1
ATOM 1428 O O . VAL A 1 187 ? -10.537 6.575 28.206 1.00 91.00 187 VAL A O 1
ATOM 1431 N N . ARG A 1 188 ? -10.973 6.627 30.403 1.00 90.06 188 ARG A N 1
ATOM 1432 C CA . ARG A 1 188 ? -10.204 5.409 30.711 1.00 90.06 188 ARG A CA 1
ATOM 1433 C C . ARG A 1 188 ? -10.761 4.175 29.999 1.00 90.06 188 ARG A C 1
ATOM 1435 O O . ARG A 1 188 ? -9.976 3.417 29.442 1.00 90.06 188 ARG A O 1
ATOM 1442 N N . ALA A 1 189 ? -12.082 4.000 29.963 1.00 89.75 189 ALA A N 1
ATOM 1443 C CA . ALA A 1 189 ? -12.738 2.905 29.249 1.00 89.75 189 ALA A CA 1
ATOM 1444 C C . ALA A 1 189 ? -12.483 2.980 27.736 1.00 89.75 189 ALA A C 1
ATOM 1446 O O . ALA A 1 189 ? -12.127 1.980 27.118 1.00 89.75 189 ALA A O 1
ATOM 1447 N N . VAL A 1 190 ? -12.577 4.178 27.149 1.00 90.12 190 VAL A N 1
ATOM 1448 C CA . VAL A 1 190 ? -12.254 4.424 25.735 1.00 90.12 190 VAL A CA 1
ATOM 1449 C C . VAL A 1 190 ? -10.792 4.098 25.428 1.00 90.12 190 VAL A C 1
ATOM 1451 O O . VAL A 1 190 ? -10.517 3.398 24.456 1.00 90.12 190 VAL A O 1
ATOM 1454 N N . LEU A 1 191 ? -9.852 4.554 26.259 1.00 90.94 191 LEU A N 1
ATOM 1455 C CA . LEU A 1 191 ? -8.424 4.279 26.082 1.00 90.94 191 LEU A CA 1
ATOM 1456 C C . LEU A 1 191 ? -8.099 2.792 26.256 1.00 90.94 191 LEU A C 1
ATOM 1458 O O . LEU A 1 191 ? -7.326 2.245 25.471 1.00 90.94 191 LEU A O 1
ATOM 1462 N N . ALA A 1 192 ? -8.712 2.124 27.235 1.00 89.69 192 ALA A N 1
ATOM 1463 C CA . ALA A 1 192 ? -8.575 0.685 27.426 1.00 89.69 192 ALA A CA 1
ATOM 1464 C C . ALA A 1 192 ? -9.102 -0.077 26.203 1.00 89.69 192 ALA A C 1
ATOM 1466 O O . ALA A 1 192 ? -8.395 -0.922 25.652 1.00 89.69 192 ALA A O 1
ATOM 1467 N N . ASN A 1 193 ? -10.292 0.273 25.709 1.00 90.75 193 ASN A N 1
ATOM 1468 C CA . ASN A 1 193 ? -10.858 -0.324 24.503 1.00 90.75 193 ASN A CA 1
ATOM 1469 C C . ASN A 1 193 ? -9.956 -0.092 23.285 1.00 90.75 193 ASN A C 1
ATOM 1471 O O . ASN A 1 193 ? -9.593 -1.057 22.612 1.00 90.75 193 ASN A O 1
ATOM 1475 N N . ALA A 1 194 ? -9.498 1.141 23.055 1.00 88.69 194 ALA A N 1
ATOM 1476 C CA . ALA A 1 194 ? -8.562 1.470 21.980 1.00 88.69 194 ALA A CA 1
ATOM 1477 C C . ALA A 1 194 ? -7.265 0.650 22.079 1.00 88.69 194 ALA A C 1
ATOM 1479 O O . ALA A 1 194 ? -6.785 0.104 21.083 1.00 88.69 194 ALA A O 1
ATOM 1480 N N . TRP A 1 195 ? -6.722 0.498 23.290 1.00 87.44 195 TRP A N 1
ATOM 1481 C CA . TRP A 1 195 ? -5.527 -0.297 23.540 1.00 87.44 195 TRP A CA 1
ATOM 1482 C C . TRP A 1 195 ? -5.765 -1.788 23.291 1.00 87.44 195 TRP A C 1
ATOM 1484 O O . TRP A 1 195 ? -4.928 -2.455 22.690 1.00 87.44 195 TRP A O 1
ATOM 1494 N N . HIS A 1 196 ? -6.899 -2.351 23.687 1.00 86.94 196 HIS A N 1
ATOM 1495 C CA . HIS A 1 196 ? -7.189 -3.757 23.401 1.00 86.94 196 HIS A CA 1
ATOM 1496 C C . HIS A 1 196 ? -7.613 -3.987 21.942 1.00 86.94 196 HIS A C 1
ATOM 1498 O O . HIS A 1 196 ? -7.554 -5.121 21.470 1.00 86.94 196 HIS A O 1
ATOM 1504 N N . GLY A 1 197 ? -7.888 -2.918 21.188 1.00 83.38 197 GLY A N 1
ATOM 1505 C CA . GLY A 1 197 ? -8.377 -2.941 19.808 1.00 83.38 197 GLY A CA 1
ATOM 1506 C C . GLY A 1 197 ? -9.900 -3.037 19.712 1.00 83.38 197 GLY A C 1
ATOM 1507 O O . GLY A 1 197 ? -10.424 -3.215 18.621 1.00 83.38 197 GLY A O 1
ATOM 1508 N N . GLN A 1 198 ? -10.610 -2.952 20.833 1.00 87.75 198 GLN A N 1
ATOM 1509 C CA . GLN A 1 198 ? -12.064 -3.031 20.884 1.00 87.75 198 GLN A CA 1
ATOM 1510 C C . GLN A 1 198 ? -12.720 -1.850 20.144 1.00 87.75 198 GLN A C 1
ATOM 1512 O O . GLN A 1 198 ? -12.095 -0.794 20.001 1.00 87.75 198 GLN A O 1
ATOM 1517 N N . PRO A 1 199 ? -13.970 -2.000 19.672 1.00 82.88 199 PRO A N 1
ATOM 1518 C CA . PRO A 1 199 ? -14.683 -0.934 18.979 1.00 82.88 199 PRO A CA 1
ATOM 1519 C C . PRO A 1 199 ? -14.807 0.314 19.861 1.00 82.88 199 PRO A C 1
ATOM 1521 O O . PRO A 1 199 ? -15.353 0.258 20.960 1.00 82.88 199 PRO A O 1
ATOM 1524 N N . VAL A 1 200 ? -14.292 1.442 19.369 1.00 86.81 200 VAL A N 1
ATOM 1525 C CA . VAL A 1 200 ? -14.402 2.757 20.032 1.00 86.81 200 VAL A CA 1
ATOM 1526 C C . VAL A 1 200 ? -15.429 3.651 19.333 1.00 86.81 200 VAL A C 1
ATOM 1528 O O . VAL A 1 200 ? -16.023 4.528 19.951 1.00 86.81 200 VAL A O 1
ATOM 1531 N N . LEU A 1 201 ? -15.638 3.423 18.036 1.00 86.44 201 LEU A N 1
ATOM 1532 C CA . LEU A 1 201 ? -16.590 4.160 17.214 1.00 86.44 201 LEU A CA 1
ATOM 1533 C C . LEU A 1 201 ? -17.924 3.404 17.123 1.00 86.44 201 LEU A C 1
ATOM 1535 O O . LEU A 1 201 ? -17.928 2.170 17.186 1.00 86.44 201 LEU A O 1
ATOM 1539 N N . PRO A 1 202 ? -19.046 4.115 16.904 1.00 90.06 202 PRO A N 1
ATOM 1540 C CA . PRO A 1 202 ? -20.310 3.488 16.540 1.00 90.06 202 PRO A CA 1
ATOM 1541 C C . PRO A 1 202 ? -20.151 2.583 15.313 1.00 90.06 202 PRO A C 1
ATOM 1543 O O . PRO A 1 202 ? -19.433 2.929 14.371 1.00 90.06 202 PRO A O 1
ATOM 1546 N N . ARG A 1 203 ? -20.854 1.443 15.300 1.00 90.56 203 ARG A N 1
ATOM 1547 C CA . ARG A 1 203 ? -20.728 0.428 14.236 1.00 90.56 203 ARG A CA 1
ATOM 1548 C C . ARG A 1 203 ? -20.982 0.995 12.840 1.00 90.56 203 ARG A C 1
ATOM 1550 O O . ARG A 1 203 ? -20.174 0.761 11.953 1.00 90.56 203 ARG A O 1
ATOM 1557 N N . TRP A 1 204 ? -22.032 1.801 12.674 1.00 92.62 204 TRP A N 1
ATOM 1558 C CA . TRP A 1 204 ? -22.373 2.412 11.384 1.00 92.62 204 TRP A CA 1
ATOM 1559 C C . TRP A 1 204 ? -21.217 3.249 10.811 1.00 92.62 204 TRP A C 1
ATOM 1561 O O . TRP A 1 204 ? -20.925 3.168 9.621 1.00 92.62 204 TRP A O 1
ATOM 1571 N N . LEU A 1 205 ? -20.512 4.000 11.665 1.00 93.06 205 LEU A N 1
ATOM 1572 C CA . LEU A 1 205 ? -19.395 4.848 11.255 1.00 93.06 205 LEU A CA 1
ATOM 1573 C C . LEU A 1 205 ? -18.150 4.010 10.955 1.00 93.06 205 LEU A C 1
ATOM 1575 O O . LEU A 1 205 ? -17.469 4.253 9.963 1.00 93.06 205 LEU A O 1
ATOM 1579 N N . ALA A 1 206 ? -17.863 3.003 11.784 1.00 92.50 206 ALA A N 1
ATOM 1580 C CA . ALA A 1 206 ? -16.753 2.080 11.551 1.00 92.50 206 ALA A CA 1
ATOM 1581 C C . ALA A 1 206 ? -16.924 1.290 10.240 1.00 92.50 206 ALA A C 1
ATOM 1583 O O . ALA A 1 206 ? -15.954 1.096 9.506 1.00 92.50 206 ALA A O 1
ATOM 1584 N N . ASN A 1 207 ? -18.152 0.872 9.931 1.00 94.94 207 ASN A N 1
ATOM 1585 C CA . ASN A 1 207 ? -18.502 0.204 8.680 1.00 94.94 207 ASN A CA 1
ATOM 1586 C C . ASN A 1 207 ? -18.362 1.159 7.493 1.00 94.94 207 ASN A C 1
ATOM 1588 O O . ASN A 1 207 ? -17.652 0.836 6.543 1.00 94.94 207 ASN A O 1
ATOM 1592 N N . ALA A 1 208 ? -18.922 2.368 7.595 1.00 94.94 208 ALA A N 1
ATOM 1593 C CA . ALA A 1 208 ? -18.855 3.362 6.529 1.00 94.94 208 ALA A CA 1
ATOM 1594 C C . ALA A 1 208 ? -17.416 3.761 6.182 1.00 94.94 208 ALA A C 1
ATOM 1596 O O . ALA A 1 208 ? -17.047 3.761 5.010 1.00 94.94 208 ALA A O 1
ATOM 1597 N N . VAL A 1 209 ? -16.577 4.051 7.183 1.00 95.19 209 VAL A N 1
ATOM 1598 C CA . VAL A 1 209 ? -15.165 4.412 6.964 1.00 95.19 209 VAL A CA 1
ATOM 1599 C C . VAL A 1 209 ? -14.393 3.253 6.332 1.00 95.19 209 VAL A C 1
ATOM 1601 O O . VAL A 1 209 ? -13.600 3.466 5.416 1.00 95.19 209 VAL A O 1
ATOM 1604 N N . HIS A 1 210 ? -14.643 2.020 6.778 1.00 95.44 210 HIS A N 1
ATOM 1605 C CA . HIS A 1 210 ? -14.004 0.843 6.202 1.00 95.44 210 HIS A CA 1
ATOM 1606 C C . HIS A 1 210 ? -14.405 0.616 4.742 1.00 95.44 210 HIS A C 1
ATOM 1608 O O . HIS A 1 210 ? -13.528 0.445 3.896 1.00 95.44 210 HIS A O 1
ATOM 1614 N N . ASN A 1 211 ? -15.703 0.639 4.448 1.00 95.69 211 ASN A N 1
ATOM 1615 C CA . ASN A 1 211 ? -16.233 0.392 3.113 1.00 95.69 211 ASN A CA 1
ATOM 1616 C C . ASN A 1 211 ? -15.872 1.522 2.141 1.00 95.69 211 ASN A C 1
ATOM 1618 O O . ASN A 1 211 ? -15.564 1.256 0.981 1.00 95.69 211 ASN A O 1
ATOM 1622 N N . LEU A 1 212 ? -15.814 2.773 2.611 1.00 95.31 212 LEU A N 1
ATOM 1623 C CA . LEU A 1 212 ? -15.298 3.888 1.818 1.00 95.31 212 LEU A CA 1
ATOM 1624 C C . LEU A 1 212 ? -13.818 3.679 1.480 1.00 95.31 212 LEU A C 1
ATOM 1626 O O . LEU A 1 212 ? -13.438 3.807 0.321 1.00 95.31 212 LEU A O 1
ATOM 1630 N N . GLY A 1 213 ? -12.995 3.291 2.459 1.00 95.81 213 GLY A N 1
ATOM 1631 C CA . GLY A 1 213 ? -11.592 2.943 2.219 1.00 95.81 213 GLY A CA 1
ATOM 1632 C C . GLY A 1 213 ? -11.436 1.786 1.227 1.00 95.81 213 GLY A C 1
ATOM 1633 O O . GLY A 1 213 ? -10.595 1.856 0.334 1.00 95.81 213 GLY A O 1
ATOM 1634 N N . TYR A 1 214 ? -12.290 0.763 1.328 1.00 94.56 214 TYR A N 1
ATOM 1635 C CA . TYR A 1 214 ? -12.328 -0.369 0.400 1.00 94.56 214 TYR A CA 1
ATOM 1636 C C . TYR A 1 214 ? -12.648 0.073 -1.037 1.00 94.56 214 TYR A C 1
ATOM 1638 O O . TYR A 1 214 ? -11.916 -0.278 -1.963 1.00 94.56 214 TYR A O 1
ATOM 1646 N N . LEU A 1 215 ? -13.682 0.903 -1.221 1.00 93.75 215 LEU A N 1
ATOM 1647 C CA . LEU A 1 215 ? -14.039 1.468 -2.526 1.00 93.75 215 LEU A CA 1
ATOM 1648 C C . LEU A 1 215 ? -12.926 2.346 -3.094 1.00 93.75 215 LEU A C 1
ATOM 1650 O O . LEU A 1 215 ? -12.593 2.219 -4.268 1.00 93.75 215 LEU A O 1
ATOM 1654 N N . MET A 1 216 ? -12.333 3.217 -2.276 1.00 95.94 216 MET A N 1
ATOM 1655 C CA . MET A 1 216 ? -11.242 4.093 -2.707 1.00 95.94 216 MET A CA 1
ATOM 1656 C C . MET A 1 216 ? -10.009 3.293 -3.126 1.00 95.94 216 MET A C 1
ATOM 1658 O O . MET A 1 216 ? -9.373 3.642 -4.116 1.00 95.94 216 MET A O 1
ATOM 1662 N N . LEU A 1 217 ? -9.696 2.201 -2.422 1.00 94.94 217 LEU A N 1
ATOM 1663 C CA . LEU A 1 217 ? -8.586 1.320 -2.778 1.00 94.94 217 LEU A CA 1
ATOM 1664 C C . LEU A 1 217 ? -8.861 0.586 -4.101 1.00 94.94 217 LEU A C 1
ATOM 1666 O O . LEU A 1 217 ? -7.987 0.522 -4.963 1.00 94.94 217 LEU A O 1
ATOM 1670 N N . GLY A 1 218 ? -10.085 0.086 -4.300 1.00 93.88 218 GLY A N 1
ATOM 1671 C CA . GLY A 1 218 ? -10.507 -0.505 -5.574 1.00 93.88 218 GLY A CA 1
ATOM 1672 C C . GLY A 1 218 ? -10.469 0.503 -6.726 1.00 93.88 218 GLY A C 1
ATOM 1673 O O . GLY A 1 218 ? -9.938 0.210 -7.795 1.00 93.88 218 GLY A O 1
ATOM 1674 N N . PHE A 1 219 ? -10.953 1.723 -6.492 1.00 93.62 219 PHE A N 1
ATOM 1675 C CA . PHE A 1 219 ? -10.918 2.812 -7.466 1.00 93.62 219 PHE A CA 1
ATOM 1676 C C . PHE A 1 219 ? -9.487 3.233 -7.816 1.00 93.62 219 PHE A C 1
ATOM 1678 O O . PHE A 1 219 ? -9.178 3.440 -8.988 1.00 93.62 219 PHE A O 1
ATOM 1685 N N . GLN A 1 220 ? -8.590 3.294 -6.828 1.00 94.75 220 GLN A N 1
ATOM 1686 C CA . GLN A 1 220 ? -7.167 3.532 -7.058 1.00 94.75 220 GLN A CA 1
ATOM 1687 C C . GLN A 1 220 ? -6.592 2.478 -8.018 1.00 94.75 220 GLN A C 1
ATOM 1689 O O . GLN A 1 220 ? -5.930 2.841 -8.988 1.00 94.75 220 GLN A O 1
ATOM 1694 N N . LEU A 1 221 ? -6.871 1.189 -7.793 1.00 92.94 221 LEU A N 1
ATOM 1695 C CA . LEU A 1 221 ? -6.421 0.116 -8.686 1.00 92.94 221 LEU A CA 1
ATOM 1696 C C . LEU A 1 221 ? -7.013 0.264 -10.091 1.00 92.94 221 LEU A C 1
ATOM 1698 O O . LEU A 1 221 ? -6.276 0.181 -11.070 1.00 92.94 221 LEU A O 1
ATOM 1702 N N . VAL A 1 222 ? -8.311 0.549 -10.203 1.00 93.94 222 VAL A N 1
ATOM 1703 C CA . VAL A 1 222 ? -8.962 0.818 -11.493 1.00 93.94 222 VAL A CA 1
ATOM 1704 C C . VAL A 1 222 ? -8.245 1.931 -12.249 1.00 93.94 222 VAL A C 1
ATOM 1706 O O . VAL A 1 222 ? -7.893 1.730 -13.408 1.00 93.94 222 VAL A O 1
ATOM 1709 N N . LEU A 1 223 ? -7.969 3.066 -11.602 1.00 93.12 223 LEU A N 1
ATOM 1710 C CA . LEU A 1 223 ? -7.270 4.182 -12.238 1.00 93.12 223 LEU A CA 1
ATOM 1711 C C . LEU A 1 223 ? -5.862 3.798 -12.697 1.00 93.12 223 LEU A C 1
ATOM 1713 O O . LEU A 1 223 ? -5.485 4.145 -13.813 1.00 93.12 223 LEU A O 1
ATOM 1717 N N . ILE A 1 224 ? -5.102 3.069 -11.876 1.00 92.81 224 ILE A N 1
ATOM 1718 C CA . ILE A 1 224 ? -3.738 2.639 -12.217 1.00 92.81 224 ILE A CA 1
ATOM 1719 C C . ILE A 1 224 ? -3.751 1.743 -13.458 1.00 92.81 224 ILE A C 1
ATOM 1721 O O . ILE A 1 224 ? -3.050 2.023 -14.430 1.00 92.81 224 ILE A O 1
ATOM 1725 N N . TYR A 1 225 ? -4.555 0.677 -13.441 1.00 92.38 225 TYR A N 1
ATOM 1726 C CA . TYR A 1 225 ? -4.590 -0.304 -14.526 1.00 92.38 225 TYR A CA 1
ATOM 1727 C C . TYR A 1 225 ? -5.195 0.280 -15.804 1.00 92.38 225 TYR A C 1
ATOM 1729 O O . TYR A 1 225 ? -4.627 0.101 -16.881 1.00 92.38 225 TYR A O 1
ATOM 1737 N N . PHE A 1 226 ? -6.291 1.032 -15.689 1.00 93.25 226 PHE A N 1
ATOM 1738 C CA . PHE A 1 226 ? -6.930 1.671 -16.835 1.00 93.25 226 PHE A CA 1
ATOM 1739 C C . PHE A 1 226 ? -6.018 2.715 -17.481 1.00 93.25 226 PHE A C 1
ATOM 1741 O O . PHE A 1 226 ? -5.825 2.691 -18.694 1.00 93.25 226 PHE A O 1
ATOM 1748 N N . SER A 1 227 ? -5.406 3.592 -16.678 1.00 92.94 227 SER A N 1
ATOM 1749 C CA . SER A 1 227 ? -4.457 4.593 -17.170 1.00 92.94 227 SER A CA 1
ATOM 1750 C C . SER A 1 227 ? -3.268 3.926 -17.859 1.00 92.94 227 SER A C 1
ATOM 1752 O O . SER A 1 227 ? -2.959 4.265 -18.999 1.00 92.94 227 SER A O 1
ATOM 1754 N N . ALA A 1 228 ? -2.661 2.907 -17.237 1.00 91.81 228 ALA A N 1
ATOM 1755 C CA . ALA A 1 228 ? -1.564 2.153 -17.841 1.00 91.81 228 ALA A CA 1
ATOM 1756 C C . ALA A 1 228 ? -1.964 1.516 -19.184 1.00 91.81 228 ALA A C 1
ATOM 1758 O O . ALA A 1 228 ? -1.223 1.636 -20.159 1.00 91.81 228 ALA A O 1
ATOM 1759 N N . GLY A 1 229 ? -3.144 0.894 -19.261 1.00 92.81 229 GLY A N 1
ATOM 1760 C CA . GLY A 1 229 ? -3.675 0.330 -20.503 1.00 92.81 229 GLY A CA 1
ATOM 1761 C C . GLY A 1 229 ? -3.866 1.394 -21.585 1.00 92.81 229 GLY A C 1
ATOM 1762 O O . GLY A 1 229 ? -3.375 1.230 -22.702 1.00 92.81 229 GLY A O 1
ATOM 1763 N N . MET A 1 230 ? -4.498 2.520 -21.245 1.00 93.56 230 MET A N 1
ATOM 1764 C CA . MET A 1 230 ? -4.701 3.647 -22.160 1.00 93.56 230 MET A CA 1
ATOM 1765 C C . MET A 1 2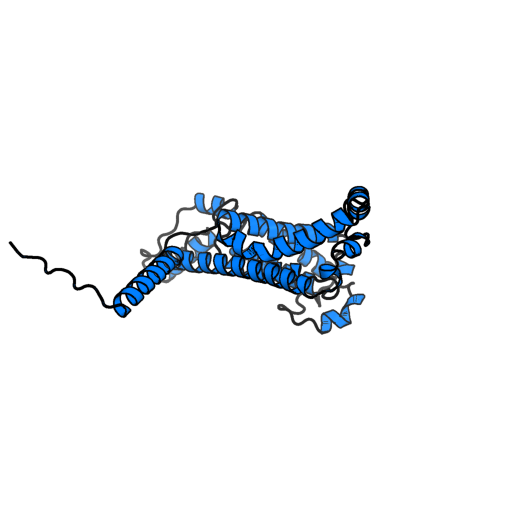30 ? -3.376 4.224 -22.664 1.00 93.56 230 MET A C 1
ATOM 1767 O O . MET A 1 230 ? -3.225 4.424 -23.869 1.00 93.56 230 MET A O 1
ATOM 1771 N N . PHE A 1 231 ? -2.386 4.417 -21.789 1.00 92.00 231 PHE A N 1
ATOM 1772 C CA . PHE A 1 231 ? -1.053 4.878 -22.185 1.00 92.00 231 PHE A CA 1
ATOM 1773 C C . PHE A 1 231 ? -0.387 3.932 -23.186 1.00 92.00 231 PHE A C 1
ATOM 1775 O O . PHE A 1 231 ? 0.209 4.390 -24.160 1.00 92.00 231 PHE A O 1
ATOM 1782 N N . LYS A 1 232 ? -0.532 2.613 -23.009 1.00 92.56 232 LYS A N 1
ATOM 1783 C CA . LYS A 1 232 ? -0.007 1.641 -23.975 1.00 92.56 232 LYS A CA 1
ATOM 1784 C C . LYS A 1 232 ? -0.671 1.779 -25.340 1.00 92.56 232 LYS A C 1
ATOM 1786 O O . LYS A 1 232 ? 0.036 1.770 -26.338 1.00 92.56 232 LYS A O 1
ATOM 1791 N N . THR A 1 233 ? -1.989 1.981 -25.413 1.00 92.88 233 THR A N 1
ATOM 1792 C CA . THR A 1 233 ? -2.686 2.120 -26.712 1.00 92.88 233 THR A CA 1
ATOM 1793 C C . THR A 1 233 ? -2.194 3.295 -27.568 1.00 92.88 233 THR A C 1
ATOM 1795 O O . THR A 1 233 ? -2.346 3.270 -28.789 1.00 92.88 233 THR A O 1
ATOM 1798 N N . GLN A 1 234 ? -1.564 4.301 -26.955 1.00 93.88 234 GLN A N 1
ATOM 1799 C CA . GLN A 1 234 ? -1.057 5.493 -27.638 1.00 93.88 234 GLN A CA 1
ATOM 1800 C C . GLN A 1 234 ? 0.364 5.321 -28.203 1.00 93.88 234 GLN A C 1
ATOM 1802 O O . GLN A 1 234 ? 0.782 6.110 -29.045 1.00 93.88 234 GLN A O 1
ATOM 1807 N N . GLY A 1 235 ? 1.125 4.317 -27.751 1.00 91.31 235 GLY A N 1
ATOM 1808 C CA . GLY A 1 235 ? 2.531 4.148 -28.127 1.00 91.31 235 GLY A CA 1
ATOM 1809 C C . GLY A 1 235 ? 2.726 3.276 -29.378 1.00 91.31 235 GLY A C 1
ATOM 1810 O O . GLY A 1 235 ? 2.164 2.179 -29.436 1.00 91.31 235 GLY A O 1
ATOM 1811 N N . PRO A 1 236 ? 3.589 3.665 -30.339 1.00 93.38 236 PRO A N 1
ATOM 1812 C CA . PRO A 1 236 ? 3.794 2.909 -31.579 1.00 93.38 236 PRO A CA 1
ATOM 1813 C C . PRO A 1 236 ? 4.306 1.483 -31.326 1.00 93.38 236 PRO A C 1
ATOM 1815 O O . PRO A 1 236 ? 3.870 0.545 -31.982 1.00 93.38 236 PRO A O 1
ATOM 1818 N N . LEU A 1 237 ? 5.155 1.277 -30.313 1.00 93.44 237 LEU A N 1
ATOM 1819 C CA . LEU A 1 237 ? 5.656 -0.059 -29.950 1.00 93.44 237 LEU A CA 1
ATOM 1820 C C . LEU A 1 237 ? 4.524 -1.032 -29.576 1.00 93.44 237 LEU A C 1
ATOM 1822 O O . LEU A 1 237 ? 4.553 -2.210 -29.925 1.00 93.44 237 LEU A O 1
ATOM 1826 N N . TRP A 1 238 ? 3.501 -0.540 -28.879 1.00 94.81 238 TRP A N 1
ATOM 1827 C CA . TRP A 1 238 ? 2.339 -1.337 -28.492 1.00 94.81 238 TRP A CA 1
ATOM 1828 C C . TRP A 1 238 ? 1.396 -1.559 -29.672 1.00 94.81 238 TRP A C 1
ATOM 1830 O O . TRP A 1 238 ? 0.887 -2.663 -29.843 1.00 94.81 238 TRP A O 1
ATOM 1840 N N . GLN A 1 239 ? 1.216 -0.544 -30.522 1.00 93.62 239 GLN A N 1
ATOM 1841 C CA . GLN A 1 239 ? 0.401 -0.645 -31.735 1.00 93.62 239 GLN A CA 1
ATOM 1842 C C . GLN A 1 239 ? 0.989 -1.627 -32.752 1.00 93.62 239 GLN A C 1
ATOM 1844 O O . GLN A 1 239 ? 0.233 -2.347 -33.395 1.00 93.62 239 GLN A O 1
ATOM 1849 N N . HIS A 1 240 ? 2.317 -1.712 -32.853 1.00 94.31 240 HIS A N 1
ATOM 1850 C CA . HIS A 1 240 ? 3.020 -2.675 -33.704 1.00 94.31 240 HIS A CA 1
ATOM 1851 C C . HIS A 1 240 ? 3.198 -4.061 -33.057 1.00 94.31 240 HIS A C 1
ATOM 1853 O O . HIS A 1 240 ? 3.769 -4.957 -33.675 1.00 94.31 240 HIS A O 1
ATOM 1859 N N . GLY A 1 241 ? 2.722 -4.262 -31.822 1.00 93.62 241 GLY A N 1
ATOM 1860 C CA . GLY A 1 241 ? 2.803 -5.551 -31.133 1.00 93.62 241 GLY A CA 1
ATOM 1861 C C . GLY A 1 241 ? 4.218 -5.949 -30.695 1.00 93.62 241 GLY A C 1
ATOM 1862 O O . GLY A 1 241 ? 4.499 -7.129 -30.520 1.00 93.62 241 GLY A O 1
ATOM 1863 N N . THR A 1 242 ? 5.123 -4.987 -30.516 1.00 94.38 242 THR A N 1
ATOM 1864 C CA . THR A 1 242 ? 6.502 -5.218 -30.049 1.00 94.38 242 THR A CA 1
ATOM 1865 C C . THR A 1 242 ? 6.758 -4.639 -28.655 1.00 94.38 242 THR A C 1
ATOM 1867 O O . THR A 1 242 ? 7.879 -4.692 -28.156 1.00 94.38 242 THR A O 1
ATOM 1870 N N . GLY A 1 243 ? 5.727 -4.112 -27.989 1.00 91.88 243 GLY A N 1
ATOM 1871 C CA . GLY A 1 243 ? 5.835 -3.393 -26.716 1.00 91.88 243 GLY A CA 1
ATOM 1872 C C . GLY A 1 243 ? 6.533 -4.170 -25.597 1.00 91.88 243 GLY A C 1
ATOM 1873 O O . GLY A 1 243 ? 7.279 -3.573 -24.825 1.00 91.88 243 GLY A O 1
ATOM 1874 N N . ILE A 1 244 ? 6.361 -5.495 -25.529 1.00 91.75 244 ILE A N 1
ATOM 1875 C CA . ILE A 1 244 ? 7.035 -6.320 -24.509 1.00 91.75 244 ILE A CA 1
ATOM 1876 C C . ILE A 1 244 ? 8.448 -6.754 -24.908 1.00 91.75 244 ILE A C 1
ATOM 1878 O O . ILE A 1 244 ? 9.208 -7.182 -24.046 1.00 91.75 244 ILE A O 1
ATOM 1882 N N . TYR A 1 245 ? 8.809 -6.660 -26.192 1.00 91.44 245 TYR A N 1
ATOM 1883 C CA . TYR A 1 245 ? 10.098 -7.134 -26.698 1.00 91.44 245 TYR A CA 1
ATOM 1884 C C . TYR A 1 245 ? 11.256 -6.391 -26.033 1.00 91.44 245 TYR A C 1
ATOM 1886 O O . TYR A 1 245 ? 12.181 -7.012 -25.523 1.00 91.44 245 TYR A O 1
ATOM 1894 N N . TYR A 1 246 ? 11.190 -5.058 -26.012 1.00 90.00 246 TYR A N 1
ATOM 1895 C CA . TYR A 1 246 ? 12.299 -4.214 -25.566 1.00 90.00 246 TYR A CA 1
ATOM 1896 C C . TYR A 1 246 ? 12.592 -4.324 -24.066 1.00 90.00 246 TYR A C 1
ATOM 1898 O O . TYR A 1 246 ? 13.760 -4.518 -23.729 1.00 90.00 246 TYR A O 1
ATOM 1906 N N . PRO A 1 247 ? 11.595 -4.272 -23.155 1.00 89.75 247 PRO A N 1
ATOM 1907 C CA . PRO A 1 247 ? 11.860 -4.502 -21.737 1.00 89.75 247 PRO A CA 1
ATOM 1908 C C . PRO A 1 247 ? 12.502 -5.867 -21.482 1.00 89.75 247 PRO A C 1
ATOM 1910 O O . PRO A 1 247 ? 13.419 -5.970 -20.679 1.00 89.75 247 PRO A O 1
ATOM 1913 N N . LEU A 1 248 ? 12.089 -6.902 -22.220 1.00 90.12 248 LEU A N 1
ATOM 1914 C CA . LEU A 1 248 ? 12.625 -8.257 -22.089 1.00 90.12 248 LEU A CA 1
ATOM 1915 C C . LEU A 1 248 ? 14.055 -8.429 -22.631 1.00 90.12 248 LEU A C 1
ATOM 1917 O O . LEU A 1 248 ? 14.619 -9.508 -22.472 1.00 90.12 248 LEU A O 1
ATOM 1921 N N . GLN A 1 249 ? 14.661 -7.400 -23.233 1.00 88.88 249 GLN A N 1
ATOM 1922 C CA . GLN A 1 249 ? 16.087 -7.403 -23.590 1.00 88.88 249 GLN A CA 1
ATOM 1923 C C . GLN A 1 249 ? 16.991 -6.925 -22.446 1.00 88.88 249 GLN A C 1
ATOM 1925 O O . GLN A 1 249 ? 18.185 -7.223 -22.440 1.00 88.88 249 GLN A O 1
ATOM 1930 N N . LEU A 1 250 ? 16.434 -6.204 -21.473 1.00 89.56 250 LEU A N 1
ATOM 1931 C CA . LEU A 1 250 ? 17.165 -5.690 -20.318 1.00 89.56 250 LEU A CA 1
ATOM 1932 C C . LEU A 1 250 ? 17.380 -6.807 -19.294 1.00 89.56 250 LEU A C 1
ATOM 1934 O O . LEU A 1 250 ? 16.444 -7.530 -18.959 1.00 89.56 250 LEU A O 1
ATOM 1938 N N . GLN A 1 251 ? 18.600 -6.947 -18.775 1.00 86.44 251 GLN A N 1
ATOM 1939 C CA . GLN A 1 251 ? 18.954 -8.026 -17.841 1.00 86.44 251 GLN A CA 1
ATOM 1940 C C . GLN A 1 251 ? 18.112 -7.977 -16.557 1.00 86.44 251 GLN A C 1
ATOM 1942 O O . GLN A 1 251 ? 17.743 -9.008 -16.000 1.00 86.44 251 GLN A O 1
ATOM 1947 N N . GLU A 1 252 ? 17.733 -6.775 -16.136 1.00 85.19 252 GLU A N 1
ATOM 1948 C CA . GLU A 1 252 ? 16.950 -6.485 -14.939 1.00 85.19 252 GLU A CA 1
ATOM 1949 C C . GLU A 1 252 ? 15.522 -7.048 -15.014 1.00 85.19 252 GLU A C 1
ATOM 1951 O O . GLU A 1 252 ? 14.935 -7.389 -13.989 1.00 85.19 252 GLU A O 1
ATOM 1956 N N . TYR A 1 253 ? 14.969 -7.200 -16.222 1.00 84.00 253 TYR A N 1
ATOM 1957 C CA . TYR A 1 253 ? 13.612 -7.707 -16.457 1.00 84.00 253 TYR A CA 1
ATOM 1958 C C . TYR A 1 253 ? 13.595 -9.168 -16.937 1.00 84.00 253 TYR A C 1
ATOM 1960 O O . TYR A 1 253 ? 12.579 -9.653 -17.443 1.00 84.00 253 TYR A O 1
ATOM 1968 N N . ARG A 1 254 ? 14.706 -9.898 -16.758 1.00 88.00 254 ARG A N 1
ATOM 1969 C CA . ARG A 1 254 ? 14.878 -11.299 -17.178 1.00 88.00 254 ARG A CA 1
ATOM 1970 C C . ARG A 1 254 ? 15.176 -12.227 -15.995 1.00 88.00 254 ARG A C 1
ATOM 1972 O O . ARG A 1 254 ? 16.254 -12.816 -15.937 1.00 88.00 254 ARG A O 1
ATOM 1979 N N . PRO A 1 255 ? 14.221 -12.438 -15.070 1.00 85.31 255 PRO A N 1
ATOM 1980 C CA . PRO A 1 255 ? 14.428 -13.341 -13.935 1.00 85.31 255 PRO A CA 1
ATOM 1981 C C . PRO A 1 255 ? 14.691 -14.793 -14.370 1.00 85.31 255 PRO A C 1
ATOM 1983 O O . PRO A 1 255 ? 15.391 -15.526 -13.677 1.00 85.31 255 PRO A O 1
ATOM 1986 N N . PHE A 1 256 ? 14.168 -15.199 -15.535 1.00 89.75 256 PHE A N 1
ATOM 1987 C CA . PHE A 1 256 ? 14.382 -16.519 -16.134 1.00 89.75 256 PHE A CA 1
ATOM 1988 C C . PHE A 1 256 ? 14.867 -16.370 -17.584 1.00 89.75 256 PHE A C 1
ATOM 1990 O O . PHE A 1 256 ? 14.053 -16.462 -18.507 1.00 89.75 256 PHE A O 1
ATOM 1997 N N . PRO A 1 257 ? 16.176 -16.145 -17.812 1.00 89.19 257 PRO A N 1
ATOM 1998 C CA . PRO A 1 257 ? 16.702 -15.784 -19.128 1.00 89.19 257 PRO A CA 1
ATOM 1999 C C . PRO A 1 257 ? 16.296 -16.748 -20.242 1.00 89.19 257 PRO A C 1
ATOM 2001 O O . PRO A 1 257 ? 15.838 -16.282 -21.280 1.00 89.19 257 PRO A O 1
ATOM 2004 N N . ALA A 1 258 ? 16.350 -18.059 -19.979 1.00 90.56 258 ALA A N 1
ATOM 2005 C CA . ALA A 1 258 ? 15.986 -19.100 -20.940 1.00 90.56 258 ALA A CA 1
ATOM 2006 C C . ALA A 1 258 ? 14.505 -19.060 -21.358 1.00 90.56 258 ALA A C 1
ATOM 2008 O O . ALA A 1 258 ? 14.183 -19.279 -22.525 1.00 90.56 258 ALA A O 1
ATOM 2009 N N . LEU A 1 259 ? 13.595 -18.758 -20.423 1.00 86.81 259 LEU A N 1
ATOM 2010 C CA . LEU A 1 259 ? 12.174 -18.608 -20.743 1.00 86.81 259 LEU A CA 1
ATOM 2011 C C . LEU A 1 259 ? 11.943 -17.335 -21.558 1.00 86.81 259 LEU A C 1
ATOM 2013 O O . LEU A 1 259 ? 11.174 -17.350 -22.516 1.00 86.81 259 LEU A O 1
ATOM 2017 N N . THR A 1 260 ? 12.624 -16.246 -21.203 1.00 89.81 260 THR A N 1
ATOM 2018 C CA . THR A 1 260 ? 12.554 -15.005 -21.973 1.00 89.81 260 THR A CA 1
ATOM 2019 C C . THR A 1 260 ? 13.080 -15.197 -23.392 1.00 89.81 260 THR A C 1
ATOM 2021 O O . THR A 1 260 ? 12.417 -14.765 -24.329 1.00 89.81 260 THR A O 1
ATOM 2024 N N . ASP A 1 261 ? 14.212 -15.884 -23.569 1.00 89.81 261 ASP A N 1
ATOM 2025 C CA . ASP A 1 261 ? 14.762 -16.193 -24.895 1.00 89.81 261 ASP A CA 1
ATOM 2026 C C . ASP A 1 261 ? 13.757 -16.979 -25.738 1.00 89.81 261 ASP A C 1
ATOM 2028 O O . ASP A 1 261 ? 13.513 -16.627 -26.889 1.00 89.81 261 ASP A O 1
ATOM 2032 N N . LEU A 1 262 ? 13.103 -17.986 -25.151 1.00 89.38 262 LEU A N 1
ATOM 2033 C CA . LEU A 1 262 ? 12.069 -18.767 -25.827 1.00 89.38 262 LEU A CA 1
ATOM 2034 C C . LEU A 1 262 ? 10.853 -17.915 -26.224 1.00 89.38 262 LEU A C 1
ATOM 2036 O O . LEU A 1 262 ? 10.353 -18.036 -27.342 1.00 89.38 262 LEU A O 1
ATOM 2040 N N . LEU A 1 263 ? 10.372 -17.056 -25.320 1.00 86.94 263 LEU A N 1
ATOM 2041 C CA . LEU A 1 263 ? 9.229 -16.173 -25.574 1.00 86.94 263 LEU A CA 1
ATOM 2042 C C . LEU A 1 263 ? 9.530 -15.161 -26.681 1.00 86.94 263 LEU A C 1
ATOM 2044 O O . LEU A 1 263 ? 8.666 -14.871 -27.506 1.00 86.94 263 LEU A O 1
ATOM 2048 N N . VAL A 1 264 ? 10.751 -14.630 -26.695 1.00 91.12 264 VAL A N 1
ATOM 2049 C CA . VAL A 1 264 ? 11.181 -13.581 -27.620 1.00 91.12 264 VAL A CA 1
ATOM 2050 C C . VAL A 1 264 ? 11.631 -14.149 -28.973 1.00 91.12 264 VAL A C 1
ATOM 2052 O O . VAL A 1 264 ? 11.593 -13.435 -29.974 1.00 91.12 264 VAL A O 1
ATOM 2055 N N . TYR A 1 265 ? 11.964 -15.442 -29.042 1.00 92.19 265 TYR A N 1
ATOM 2056 C CA . TYR A 1 265 ? 12.322 -16.137 -30.284 1.00 92.19 265 TYR A CA 1
ATOM 2057 C C . TYR A 1 265 ? 11.215 -16.077 -31.349 1.00 92.19 265 TYR A C 1
ATOM 2059 O O . TYR A 1 265 ? 11.497 -16.024 -32.545 1.00 92.19 265 TYR A O 1
ATOM 2067 N N . SER A 1 266 ? 9.945 -16.067 -30.929 1.00 92.69 266 SER A N 1
ATOM 2068 C CA . SER A 1 266 ? 8.795 -16.014 -31.832 1.00 92.69 266 SER A CA 1
ATOM 2069 C C . SER A 1 266 ? 8.131 -14.641 -31.825 1.00 92.69 266 SER A C 1
ATOM 2071 O O . SER A 1 266 ? 7.495 -14.243 -30.848 1.00 92.69 266 SER A O 1
ATOM 2073 N N . GLY A 1 267 ? 8.175 -13.951 -32.969 1.00 92.50 267 GLY A N 1
ATOM 2074 C CA . GLY A 1 267 ? 7.472 -12.677 -33.153 1.00 92.50 267 GLY A CA 1
ATOM 2075 C C . GLY A 1 267 ? 5.957 -12.775 -32.930 1.00 92.50 267 GLY A C 1
ATOM 2076 O O . GLY A 1 267 ? 5.348 -11.823 -32.450 1.00 92.50 267 GLY A O 1
ATOM 2077 N N . ILE A 1 268 ? 5.349 -13.939 -33.195 1.00 93.75 268 ILE A N 1
ATOM 2078 C CA . ILE A 1 268 ? 3.921 -14.181 -32.932 1.00 93.75 268 ILE A CA 1
ATOM 2079 C C . ILE A 1 268 ? 3.650 -14.202 -31.427 1.00 93.75 268 ILE A C 1
ATOM 2081 O O . ILE A 1 268 ? 2.701 -13.572 -30.965 1.00 93.75 268 ILE A O 1
ATOM 2085 N N . VAL A 1 269 ? 4.491 -14.894 -30.652 1.00 94.06 269 VAL A N 1
ATOM 2086 C CA . VAL A 1 269 ? 4.348 -14.963 -29.190 1.00 94.06 269 VAL A CA 1
ATOM 2087 C C . VAL A 1 269 ? 4.502 -13.573 -28.583 1.00 94.06 269 VAL A C 1
ATOM 2089 O O . VAL A 1 269 ? 3.672 -13.170 -27.769 1.00 94.06 269 VAL A O 1
ATOM 2092 N N . VAL A 1 270 ? 5.497 -12.807 -29.037 1.00 94.50 270 VAL A N 1
ATOM 2093 C CA . VAL A 1 270 ? 5.709 -11.413 -28.620 1.00 94.50 270 VAL A CA 1
ATOM 2094 C C . VAL A 1 270 ? 4.494 -10.539 -28.939 1.00 94.50 270 VAL A C 1
ATOM 2096 O O . VAL A 1 270 ? 4.047 -9.772 -28.084 1.00 94.50 270 VAL A O 1
ATOM 2099 N N . ASN A 1 271 ? 3.931 -10.673 -30.140 1.00 95.62 271 ASN A N 1
ATOM 2100 C CA . ASN A 1 271 ? 2.769 -9.906 -30.581 1.00 95.62 271 ASN A CA 1
ATOM 2101 C C . ASN A 1 271 ? 1.523 -10.211 -29.737 1.00 95.62 271 ASN A C 1
ATOM 2103 O O . ASN A 1 271 ? 0.927 -9.300 -29.158 1.00 95.62 271 ASN A O 1
ATOM 2107 N N . VAL A 1 272 ? 1.189 -11.495 -29.582 1.00 95.44 272 VAL A N 1
ATOM 2108 C CA . VAL A 1 272 ? 0.047 -11.944 -28.774 1.00 95.44 272 VAL A CA 1
ATOM 2109 C C . VAL A 1 272 ? 0.202 -11.495 -27.326 1.00 95.44 272 VAL A C 1
ATOM 2111 O O . VAL A 1 272 ? -0.723 -10.915 -26.760 1.00 95.44 272 VAL A O 1
ATOM 2114 N N . ALA A 1 273 ? 1.372 -11.708 -26.725 1.00 93.50 273 ALA A N 1
ATOM 2115 C CA . ALA A 1 273 ? 1.612 -11.303 -25.349 1.00 93.50 273 ALA A CA 1
ATOM 2116 C C . ALA A 1 273 ? 1.571 -9.771 -25.193 1.00 93.50 273 ALA A C 1
ATOM 2118 O O . ALA A 1 273 ? 1.025 -9.284 -24.205 1.00 93.50 273 ALA A O 1
ATOM 2119 N N . THR A 1 274 ? 2.034 -8.997 -26.184 1.00 94.69 274 THR A N 1
ATOM 2120 C CA . THR A 1 274 ? 1.916 -7.529 -26.172 1.00 94.69 274 THR A CA 1
ATOM 2121 C C . THR A 1 274 ? 0.459 -7.096 -26.058 1.00 94.69 274 THR A C 1
ATOM 2123 O O . THR A 1 274 ? 0.113 -6.390 -25.104 1.00 94.69 274 THR A O 1
ATOM 2126 N N . TYR A 1 275 ? -0.412 -7.559 -26.957 1.00 95.56 275 TYR A N 1
ATOM 2127 C CA . TYR A 1 275 ? -1.832 -7.198 -26.917 1.00 95.56 275 TYR A CA 1
ATOM 2128 C C . TYR A 1 275 ? -2.560 -7.775 -25.703 1.00 95.56 275 TYR A C 1
ATOM 2130 O O . TYR A 1 275 ? -3.407 -7.090 -25.129 1.00 95.56 275 TYR A O 1
ATOM 2138 N N . LEU A 1 276 ? -2.192 -8.977 -25.248 1.00 95.38 276 LEU A N 1
ATOM 2139 C CA . LEU A 1 276 ? -2.758 -9.575 -24.040 1.00 95.38 276 LEU A CA 1
ATOM 2140 C C . LEU A 1 276 ? -2.533 -8.682 -22.816 1.00 95.38 276 LEU A C 1
ATOM 2142 O O . LEU A 1 276 ? -3.463 -8.476 -22.040 1.00 95.38 276 LEU A O 1
ATOM 2146 N N . THR A 1 277 ? -1.339 -8.098 -22.652 1.00 92.75 277 THR A N 1
ATOM 2147 C CA . THR A 1 277 ? -1.101 -7.191 -21.516 1.00 92.75 277 THR A CA 1
ATOM 2148 C C . THR A 1 277 ? -1.938 -5.913 -21.585 1.00 92.75 277 THR A C 1
ATOM 2150 O O . THR A 1 277 ? -2.343 -5.409 -20.540 1.00 92.75 277 THR A O 1
ATOM 2153 N N . VAL A 1 278 ? -2.209 -5.382 -22.783 1.00 94.12 278 VAL A N 1
ATOM 2154 C CA . VAL A 1 278 ? -3.067 -4.198 -22.965 1.00 94.12 278 VAL A CA 1
ATOM 2155 C C . VAL A 1 278 ? -4.513 -4.551 -22.632 1.00 94.12 278 VAL A C 1
ATOM 2157 O O . VAL A 1 278 ? -5.152 -3.871 -21.832 1.00 94.12 278 VAL A O 1
ATOM 2160 N N . PHE A 1 279 ? -5.009 -5.655 -23.189 1.00 94.38 279 PHE A N 1
ATOM 2161 C CA . PHE A 1 279 ? -6.374 -6.126 -22.979 1.00 94.38 279 PHE A CA 1
ATOM 2162 C C . PHE A 1 279 ? -6.649 -6.441 -21.506 1.00 94.38 279 PHE A C 1
ATOM 2164 O O . PHE A 1 279 ? -7.646 -5.980 -20.954 1.00 94.38 279 PHE A O 1
ATOM 2171 N N . ALA A 1 280 ? -5.726 -7.144 -20.843 1.00 93.31 280 ALA A N 1
ATOM 2172 C CA . ALA A 1 280 ? -5.825 -7.445 -19.419 1.00 93.31 280 ALA A CA 1
ATOM 2173 C C . ALA A 1 280 ? -5.924 -6.167 -18.568 1.00 93.31 280 ALA A C 1
ATOM 2175 O O . ALA A 1 280 ? -6.749 -6.100 -17.663 1.00 93.31 280 ALA A O 1
ATOM 2176 N N . GLN A 1 281 ? -5.134 -5.133 -18.880 1.00 93.31 281 GLN A N 1
ATOM 2177 C CA . GLN A 1 281 ? -5.161 -3.858 -18.153 1.00 93.31 281 GLN A CA 1
ATOM 2178 C C . GLN A 1 281 ? -6.454 -3.062 -18.384 1.00 93.31 281 GLN A C 1
ATOM 2180 O O . GLN A 1 281 ? -6.976 -2.474 -17.439 1.00 93.31 281 GLN A O 1
ATOM 2185 N N . LEU A 1 282 ? -6.997 -3.071 -19.605 1.00 93.44 282 LEU A N 1
ATOM 2186 C CA . LEU A 1 282 ? -8.239 -2.361 -19.934 1.00 93.44 282 LEU A CA 1
ATOM 2187 C C . LEU A 1 282 ? -9.495 -3.053 -19.388 1.00 93.44 282 LEU A C 1
ATOM 2189 O O . LEU A 1 282 ? -10.458 -2.372 -19.045 1.00 93.44 282 LEU A O 1
ATOM 2193 N N . ILE A 1 283 ? -9.491 -4.384 -19.285 1.00 93.00 283 ILE A N 1
ATOM 2194 C CA . ILE A 1 283 ? -10.625 -5.155 -18.748 1.00 93.00 283 ILE A CA 1
ATOM 2195 C C . ILE A 1 283 ? -10.589 -5.275 -17.233 1.00 93.00 283 ILE A C 1
ATOM 2197 O O . ILE A 1 283 ? -11.643 -5.457 -16.626 1.00 93.00 283 ILE A O 1
ATOM 2201 N N . PHE A 1 284 ? -9.420 -5.128 -16.607 1.00 92.00 284 PHE A N 1
ATOM 2202 C CA . PHE A 1 284 ? -9.273 -5.229 -15.157 1.00 92.00 284 PHE A CA 1
ATOM 2203 C C . PHE A 1 284 ? -10.335 -4.442 -14.359 1.00 92.00 284 PHE A C 1
ATOM 2205 O O . PHE A 1 284 ? -10.922 -5.040 -13.459 1.00 92.00 284 PHE A O 1
ATOM 2212 N N . PRO A 1 285 ? -10.676 -3.174 -14.685 1.00 89.00 285 PRO A N 1
ATOM 2213 C CA . PRO A 1 285 ? -11.750 -2.453 -13.998 1.00 89.00 285 PRO A CA 1
ATOM 2214 C C . PRO A 1 285 ? -13.098 -3.173 -14.032 1.00 89.00 285 PRO A C 1
ATOM 2216 O O . PRO A 1 285 ? -13.784 -3.247 -13.020 1.00 89.00 285 PRO A O 1
ATOM 2219 N N . VAL A 1 286 ? -13.473 -3.721 -15.188 1.00 88.94 286 VAL A N 1
ATOM 2220 C CA . VAL A 1 286 ? -14.740 -4.437 -15.369 1.00 88.94 286 VAL A CA 1
ATOM 2221 C C . VAL A 1 286 ? -14.699 -5.768 -14.621 1.00 88.94 286 VAL A C 1
ATOM 2223 O O . VAL A 1 286 ? -15.636 -6.091 -13.896 1.00 88.94 286 VAL A O 1
ATOM 2226 N N . ALA A 1 287 ? -13.590 -6.504 -14.733 1.00 88.50 287 ALA A N 1
ATOM 2227 C CA . ALA A 1 287 ? -13.386 -7.766 -14.029 1.00 88.50 287 ALA A CA 1
ATOM 2228 C C . ALA A 1 287 ? -13.425 -7.599 -12.501 1.00 88.50 287 ALA A C 1
ATOM 2230 O O . ALA A 1 287 ? -13.971 -8.450 -11.809 1.00 88.50 287 ALA A O 1
ATOM 2231 N N . LEU A 1 288 ? -12.901 -6.490 -11.971 1.00 86.25 288 LEU A N 1
ATOM 2232 C CA . LEU A 1 288 ? -12.872 -6.222 -10.534 1.00 86.25 288 LEU A CA 1
ATOM 2233 C C . LEU A 1 288 ? -14.275 -6.080 -9.921 1.00 86.25 288 LEU A C 1
ATOM 2235 O O . LEU A 1 288 ? -14.470 -6.501 -8.788 1.00 86.25 288 LEU A O 1
ATOM 2239 N N . PHE A 1 289 ? -15.232 -5.492 -10.645 1.00 79.75 289 PHE A N 1
ATOM 2240 C CA . PHE A 1 289 ? -16.594 -5.239 -10.145 1.00 79.75 289 PHE A CA 1
ATOM 2241 C C . PHE A 1 289 ? -17.616 -6.321 -10.525 1.00 79.75 289 PHE A C 1
ATOM 2243 O O . PHE A 1 289 ? -18.777 -6.233 -10.129 1.00 79.75 289 PHE A O 1
ATOM 2250 N N . LEU A 1 290 ? -17.213 -7.327 -11.304 1.00 80.19 290 LEU A N 1
ATOM 2251 C CA . LEU A 1 290 ? -18.058 -8.463 -11.693 1.00 80.19 290 LEU A CA 1
ATOM 2252 C C . LEU A 1 290 ? -18.096 -9.586 -10.635 1.00 80.19 290 LEU A C 1
ATOM 2254 O O . LEU A 1 290 ? -18.757 -10.605 -10.855 1.00 80.19 290 LEU A O 1
ATOM 2258 N N . HIS A 1 291 ? -17.399 -9.420 -9.509 1.00 57.19 291 HIS A N 1
ATOM 2259 C CA . HIS A 1 291 ? -17.235 -10.399 -8.430 1.00 57.19 291 HIS A CA 1
ATOM 2260 C C . HIS A 1 291 ? -17.491 -9.748 -7.068 1.00 57.19 291 HIS A C 1
ATOM 2262 O O . HIS A 1 291 ? -17.956 -10.473 -6.160 1.00 57.19 291 HIS A O 1
#

Foldseek 3Di:
DDDDDPDDPDPPVVVVVVVVVVVVVVVLCQQFPDAPPQVVLLVLQLVLLVVLLVVLVVCVVVQCCQFNQVVVVCVVQLVVQPDPPRCPRVPDDPVRVNVLSVVLSVLSVCSNQQNLVLPSLVSNLNSSCSRPSSCPVPDDVVSVLSNVLSVLSSLAPNACPNHVLVVLLVVDDQDDLVPDPDPVVNVVSLVVCVVSVHDNDDSRVSSNSNVVSVVVNLVSLLCVLQVVLVVLVPDVCLVVLNVVVVCLVDPVSCPPVVVSCVQNVDSVSSSVVSVVSSVCSNCVSVVSVVD

Radius of gyration: 25.53 Å; chains: 1; bounding box: 91×38×70 Å

pLDDT: mean 89.0, std 9.53, range [43.44, 98.38]